Protein AF-A0A8T2Q207-F1 (afdb_monomer)

Mean predicted aligned error: 14.91 Å

Secondary structure (DSSP, 8-state):
--TTHHHHHHHHHHHHHHHHHTTGGGTT-HHHHHHHHHHHHHHHHHHHHSTTHHHHHHGGGHHHH----TT-TTS-TTHHHHHHHSPPHHHHHHHHHHHHHHHHHHHIIIIITS-HHHHHHHHHHHTHHHHHHHHHHHHHSHHHHH---HHHHHHHHTHHHHHHHIIIIIEE-SSTTPPP-EE--SSTT-HHHHHHHHHHHHHHHHHHHHHHHHHHHHHHS-SS-HHHHHHHHHHHHHHHHHHHHHHHHHHHHHHH-

pLDDT: mean 83.78, std 8.36, range [49.31, 94.88]

Structure (mmCIF, N/CA/C/O backbone):
data_AF-A0A8T2Q207-F1
#
_entry.id   AF-A0A8T2Q207-F1
#
loop_
_atom_site.group_PDB
_atom_site.id
_atom_site.type_symbol
_atom_site.label_atom_id
_atom_site.label_alt_id
_atom_site.label_comp_id
_atom_site.label_asym_id
_atom_site.label_entity_id
_atom_site.label_seq_id
_atom_site.pdbx_PDB_ins_code
_atom_site.Cartn_x
_atom_site.Cartn_y
_atom_site.Cartn_z
_atom_site.occupancy
_atom_site.B_iso_or_equiv
_atom_site.auth_seq_id
_atom_site.auth_comp_id
_atom_site.auth_asym_id
_atom_site.auth_atom_id
_atom_site.pdbx_PDB_model_num
ATOM 1 N N . MET A 1 1 ? 24.643 20.387 -21.430 1.00 49.31 1 MET A N 1
ATOM 2 C CA . MET A 1 1 ? 24.638 20.032 -22.872 1.00 49.31 1 MET A CA 1
ATOM 3 C C . MET A 1 1 ? 23.650 18.897 -23.119 1.00 49.31 1 MET A C 1
ATOM 5 O O . MET A 1 1 ? 23.757 17.883 -22.442 1.00 49.31 1 MET A O 1
ATOM 9 N N . LEU A 1 2 ? 22.713 19.065 -24.062 1.00 51.03 2 LEU A N 1
ATOM 10 C CA . LEU A 1 2 ? 21.673 18.094 -24.464 1.00 51.03 2 LEU A CA 1
ATOM 11 C C . LEU A 1 2 ? 22.127 17.115 -25.582 1.00 51.03 2 LEU A C 1
ATOM 13 O O . LEU A 1 2 ? 21.307 16.406 -26.152 1.00 51.03 2 LEU A O 1
ATOM 17 N N . TYR A 1 3 ? 23.425 17.072 -25.906 1.00 58.38 3 TYR A N 1
ATOM 18 C CA . TYR A 1 3 ? 23.980 16.451 -27.125 1.00 58.38 3 TYR A CA 1
ATOM 19 C C . TYR A 1 3 ? 23.810 14.927 -27.244 1.00 58.38 3 TYR A C 1
ATOM 21 O O . TYR A 1 3 ? 24.016 14.371 -28.315 1.00 58.38 3 TYR A O 1
ATOM 29 N N . TYR A 1 4 ? 23.393 14.255 -26.174 1.00 62.91 4 TYR A N 1
ATOM 30 C CA . TYR A 1 4 ? 23.305 12.797 -26.114 1.00 62.91 4 TYR A CA 1
ATOM 31 C C . TYR A 1 4 ? 21.938 12.211 -26.478 1.00 62.91 4 TYR A C 1
ATOM 33 O O . TYR A 1 4 ? 21.817 11.003 -26.644 1.00 62.91 4 TYR A O 1
ATOM 41 N N . ILE A 1 5 ? 20.913 13.052 -26.638 1.00 65.38 5 ILE A N 1
ATOM 42 C CA . ILE A 1 5 ? 19.549 12.595 -26.938 1.00 65.38 5 ILE A CA 1
ATOM 43 C C . ILE A 1 5 ? 19.459 12.048 -28.369 1.00 65.38 5 ILE A C 1
ATOM 45 O O . ILE A 1 5 ? 19.006 10.928 -28.576 1.00 65.38 5 ILE A O 1
ATOM 49 N N . CYS A 1 6 ? 19.959 12.799 -29.354 1.00 69.69 6 CYS A N 1
ATOM 50 C CA . CYS A 1 6 ? 19.972 12.385 -30.760 1.00 69.69 6 CYS A CA 1
ATOM 51 C C . CYS A 1 6 ? 20.710 11.046 -30.998 1.00 69.69 6 CYS A C 1
ATOM 53 O O . CYS A 1 6 ? 20.089 10.125 -31.529 1.00 69.69 6 CYS A O 1
ATOM 55 N N . PRO A 1 7 ? 21.972 10.857 -30.555 1.00 74.25 7 PRO A N 1
ATOM 56 C CA . PRO A 1 7 ? 22.682 9.594 -30.769 1.00 74.25 7 PRO A CA 1
ATOM 57 C C . PRO A 1 7 ? 22.036 8.401 -30.051 1.00 74.25 7 PRO A C 1
ATOM 59 O O . PRO A 1 7 ? 22.092 7.287 -30.567 1.00 74.25 7 PRO A O 1
ATOM 62 N N . MET A 1 8 ? 21.364 8.611 -28.914 1.00 73.31 8 MET A N 1
ATOM 63 C CA . MET A 1 8 ? 20.610 7.542 -28.253 1.00 73.31 8 MET A CA 1
ATOM 64 C C . MET A 1 8 ? 19.383 7.090 -29.045 1.00 73.31 8 MET A C 1
ATOM 66 O O . MET A 1 8 ? 19.174 5.890 -29.211 1.00 73.31 8 MET A O 1
ATOM 70 N N . HIS A 1 9 ? 18.585 8.020 -29.575 1.00 74.19 9 HIS A N 1
ATOM 71 C CA . HIS A 1 9 ? 17.447 7.650 -30.424 1.00 74.19 9 HIS A CA 1
ATOM 72 C C . HIS A 1 9 ? 17.903 6.919 -31.688 1.00 74.19 9 HIS A C 1
ATOM 74 O O . HIS A 1 9 ? 17.285 5.926 -32.080 1.00 74.19 9 HIS A O 1
ATOM 80 N N . THR A 1 10 ? 19.010 7.356 -32.289 1.00 82.94 10 THR A N 1
ATOM 81 C CA . THR A 1 10 ? 19.605 6.687 -33.450 1.00 82.94 10 THR A CA 1
ATOM 82 C C . THR A 1 10 ? 20.046 5.262 -33.117 1.00 82.94 10 THR A C 1
ATOM 84 O O . THR A 1 10 ? 19.744 4.347 -33.878 1.00 82.94 10 THR A O 1
ATOM 87 N N . LEU A 1 11 ? 20.677 5.039 -31.960 1.00 83.12 11 LEU A N 1
ATOM 88 C CA . LEU A 1 11 ? 21.102 3.712 -31.502 1.00 83.12 11 LEU A CA 1
ATOM 89 C C . LEU A 1 11 ? 19.922 2.741 -31.383 1.00 83.12 11 LEU A C 1
ATOM 91 O O . LEU A 1 11 ? 19.951 1.660 -31.974 1.00 83.12 11 LEU A O 1
ATOM 95 N N . PHE A 1 12 ? 18.868 3.128 -30.657 1.00 81.00 12 PHE A N 1
ATOM 96 C CA . PHE A 1 12 ? 17.697 2.264 -30.476 1.00 81.00 12 PHE A CA 1
ATOM 97 C C . PHE A 1 12 ? 16.953 2.025 -31.791 1.00 81.00 12 PHE A C 1
ATOM 99 O O . PHE A 1 12 ? 16.472 0.920 -32.033 1.00 81.00 12 PHE A O 1
ATOM 106 N N . THR A 1 13 ? 16.918 3.025 -32.673 1.00 84.50 13 THR A N 1
ATOM 107 C CA . THR A 1 13 ? 16.342 2.883 -34.014 1.00 84.50 13 THR A CA 1
ATOM 108 C C . THR A 1 13 ? 17.116 1.842 -34.818 1.00 84.50 13 THR A C 1
ATOM 110 O O . THR A 1 13 ? 16.528 0.875 -35.294 1.00 84.50 13 THR A O 1
ATOM 113 N N . VAL A 1 14 ? 18.442 1.971 -34.906 1.00 87.88 14 VAL A N 1
ATOM 114 C CA . VAL A 1 14 ? 19.302 1.020 -35.627 1.00 87.88 14 VAL A CA 1
ATOM 115 C C . VAL A 1 14 ? 19.154 -0.399 -35.072 1.00 87.88 14 VAL A C 1
ATOM 117 O O . VAL A 1 14 ? 19.016 -1.340 -35.850 1.00 87.88 14 VAL A O 1
ATOM 120 N N . MET A 1 15 ? 19.092 -0.563 -33.748 1.00 85.44 15 MET A N 1
ATOM 121 C CA . MET A 1 15 ? 18.866 -1.865 -33.110 1.00 85.44 15 MET A CA 1
ATOM 122 C C . MET A 1 15 ? 17.547 -2.516 -33.559 1.00 85.44 15 MET A C 1
ATOM 124 O O . MET A 1 15 ? 17.523 -3.709 -33.868 1.00 85.44 15 MET A O 1
ATOM 128 N N . VAL A 1 16 ? 16.462 -1.740 -33.646 1.00 84.69 16 VAL A N 1
ATOM 129 C CA . VAL A 1 16 ? 15.162 -2.230 -34.133 1.00 84.69 16 VAL A CA 1
ATOM 130 C C . VAL A 1 16 ? 15.239 -2.621 -35.611 1.00 84.69 16 VAL A C 1
ATOM 132 O O . VAL A 1 16 ? 14.768 -3.696 -35.980 1.00 84.69 16 VAL A O 1
ATOM 135 N N . TYR A 1 17 ? 15.882 -1.812 -36.457 1.00 89.88 17 TYR A N 1
ATOM 136 C CA . TYR A 1 17 ? 16.068 -2.145 -37.876 1.00 89.88 17 TYR A CA 1
ATOM 137 C C . TYR A 1 17 ? 16.901 -3.419 -38.072 1.00 89.88 17 TYR A C 1
ATOM 139 O O . TYR A 1 17 ? 16.556 -4.250 -38.913 1.00 89.88 17 TYR A O 1
ATOM 147 N N . ILE A 1 18 ? 17.948 -3.617 -37.268 1.00 90.50 18 ILE A N 1
ATOM 148 C CA . ILE A 1 18 ? 18.755 -4.845 -37.283 1.00 90.50 18 ILE A CA 1
ATOM 149 C C . ILE A 1 18 ? 17.898 -6.057 -36.889 1.00 90.50 18 ILE A C 1
ATOM 151 O O . ILE A 1 18 ? 17.911 -7.069 -37.592 1.00 90.50 18 ILE A O 1
ATOM 155 N N . ALA A 1 19 ? 17.101 -5.954 -35.821 1.00 88.44 19 ALA A N 1
ATOM 156 C CA . ALA A 1 19 ? 16.222 -7.038 -35.373 1.00 88.44 19 ALA A CA 1
ATOM 157 C C . ALA A 1 19 ? 15.156 -7.422 -36.421 1.00 88.44 19 ALA A C 1
ATOM 159 O O . ALA A 1 19 ? 14.809 -8.601 -36.567 1.00 88.44 19 ALA A O 1
ATOM 160 N N . LEU A 1 20 ? 14.656 -6.440 -37.179 1.00 87.62 20 LEU A N 1
ATOM 161 C CA . LEU A 1 20 ? 13.708 -6.658 -38.276 1.00 87.62 20 LEU A CA 1
ATOM 162 C C . LEU A 1 20 ? 14.375 -7.220 -39.540 1.00 87.62 20 LEU A C 1
ATOM 164 O O . LEU A 1 20 ? 13.748 -8.008 -40.252 1.00 87.62 20 LEU A O 1
ATOM 168 N N . GLY A 1 21 ? 15.628 -6.846 -39.813 1.00 89.88 21 GLY A N 1
ATOM 169 C CA . GLY A 1 21 ? 16.398 -7.337 -40.958 1.00 89.88 21 GLY A CA 1
ATOM 170 C C . GLY A 1 21 ? 16.837 -8.796 -40.813 1.00 89.88 21 GLY A C 1
ATOM 171 O O . GLY A 1 21 ? 16.771 -9.566 -41.773 1.00 89.88 21 GLY A O 1
ATOM 172 N N . ILE A 1 22 ? 17.236 -9.209 -39.608 1.00 90.38 22 ILE A N 1
ATOM 173 C CA . ILE A 1 22 ? 17.624 -10.595 -39.314 1.00 90.38 22 ILE A CA 1
ATOM 174 C C . ILE A 1 22 ? 16.386 -11.497 -39.416 1.00 90.38 22 ILE A C 1
ATOM 176 O O . ILE A 1 22 ? 15.400 -11.258 -38.735 1.00 90.38 22 ILE A O 1
ATOM 180 N N . PHE A 1 23 ? 16.413 -12.554 -40.234 1.00 87.94 23 PHE A N 1
ATOM 181 C CA . PHE A 1 23 ? 15.265 -13.459 -40.454 1.00 87.94 23 PHE A CA 1
ATOM 182 C C . PHE A 1 23 ? 13.966 -12.744 -40.873 1.00 87.94 23 PHE A C 1
ATOM 184 O O . PHE A 1 23 ? 12.886 -13.062 -40.373 1.00 87.94 23 PHE A O 1
ATOM 191 N N . ASN A 1 24 ? 14.065 -11.787 -41.799 1.00 87.56 24 ASN A N 1
ATOM 192 C CA . ASN A 1 24 ? 12.925 -10.982 -42.250 1.00 87.56 24 ASN A CA 1
ATOM 193 C C . ASN A 1 24 ? 11.727 -11.802 -42.775 1.00 87.56 24 ASN A C 1
ATOM 195 O O . ASN A 1 24 ? 10.583 -11.424 -42.537 1.00 87.56 24 ASN A O 1
ATOM 199 N N . LYS A 1 25 ? 11.973 -12.957 -43.412 1.00 89.75 25 LYS A N 1
ATOM 200 C CA . LYS A 1 25 ? 10.938 -13.868 -43.939 1.00 89.75 25 LYS A CA 1
ATOM 201 C C . LYS A 1 25 ? 9.984 -14.415 -42.868 1.00 89.75 25 LYS A C 1
ATOM 203 O O . LYS A 1 25 ? 8.906 -14.877 -43.212 1.00 89.75 25 LYS A O 1
ATOM 208 N N . TYR A 1 26 ? 10.373 -14.373 -41.593 1.00 88.00 26 TYR A N 1
ATOM 209 C CA . TYR A 1 26 ? 9.597 -14.911 -40.469 1.00 88.00 26 TYR A CA 1
ATOM 210 C C . TYR A 1 26 ? 9.015 -13.821 -39.561 1.00 88.00 26 TYR A C 1
ATOM 212 O O . TYR A 1 26 ? 8.511 -14.128 -38.483 1.00 88.00 26 TYR A O 1
ATOM 220 N N . ASN A 1 27 ? 9.067 -12.552 -39.977 1.00 86.62 27 ASN A N 1
ATOM 221 C CA . ASN A 1 27 ? 8.523 -11.440 -39.190 1.00 86.62 27 ASN A CA 1
ATOM 222 C C . ASN A 1 27 ? 6.995 -11.509 -39.030 1.00 86.62 27 ASN A C 1
ATOM 224 O O . ASN A 1 27 ? 6.453 -10.906 -38.109 1.00 86.62 27 ASN A O 1
ATOM 228 N N . GLU A 1 28 ? 6.307 -12.267 -39.884 1.00 84.62 28 GLU A N 1
ATOM 229 C CA . GLU A 1 28 ? 4.860 -12.489 -39.792 1.00 84.62 28 GLU A CA 1
ATOM 230 C C . GLU A 1 28 ? 4.481 -13.521 -38.710 1.00 84.62 28 GLU A C 1
ATOM 232 O O . GLU A 1 28 ? 3.326 -13.596 -38.294 1.00 84.62 28 GLU A O 1
ATOM 237 N N . VAL A 1 29 ? 5.447 -14.296 -38.196 1.00 85.44 29 VAL A N 1
ATOM 238 C CA . VAL A 1 29 ? 5.216 -15.312 -37.159 1.00 85.44 29 VAL A CA 1
ATOM 239 C C . VAL A 1 29 ? 5.367 -14.693 -35.764 1.00 85.44 29 VAL A C 1
ATOM 241 O O . VAL A 1 29 ? 6.470 -14.355 -35.328 1.00 85.44 29 VAL A O 1
ATOM 244 N N . GLY A 1 30 ? 4.264 -14.606 -35.012 1.00 74.38 30 GLY A N 1
ATOM 245 C CA . GLY A 1 30 ? 4.216 -13.936 -33.701 1.00 74.38 30 GLY A CA 1
ATOM 246 C C . GLY A 1 30 ? 5.209 -14.469 -32.657 1.00 74.38 30 GLY A C 1
ATOM 247 O O . GLY A 1 30 ? 5.824 -13.684 -31.935 1.00 74.38 30 GLY A O 1
ATOM 248 N N . SER A 1 31 ? 5.440 -15.785 -32.608 1.00 74.38 31 SER A N 1
ATOM 249 C CA . SER A 1 31 ? 6.414 -16.392 -31.685 1.00 74.38 31 SER A CA 1
ATOM 250 C C . SER A 1 31 ? 7.857 -15.984 -31.997 1.00 74.38 31 SER A C 1
ATOM 252 O O . SER A 1 31 ? 8.640 -15.741 -31.081 1.00 74.38 31 SER A O 1
ATOM 254 N N . VAL A 1 32 ? 8.206 -15.846 -33.281 1.00 80.00 32 VAL A N 1
ATOM 255 C CA . VAL A 1 32 ? 9.539 -15.397 -33.714 1.00 80.00 32 VAL A CA 1
ATOM 256 C C . VAL A 1 32 ? 9.734 -13.922 -33.366 1.00 80.00 32 VAL A C 1
ATOM 258 O O . VAL A 1 32 ? 10.793 -13.544 -32.869 1.00 80.00 32 VAL A O 1
ATOM 261 N N . MET A 1 33 ? 8.697 -13.097 -33.530 1.00 82.94 33 MET A N 1
ATOM 262 C CA . MET A 1 33 ? 8.732 -11.696 -33.105 1.00 82.94 33 MET A CA 1
ATOM 263 C C . MET A 1 33 ? 8.880 -11.540 -31.587 1.00 82.94 33 MET A C 1
ATOM 265 O O . MET A 1 33 ? 9.686 -10.724 -31.145 1.00 82.94 33 MET A O 1
ATOM 269 N N . ALA A 1 34 ? 8.186 -12.348 -30.780 1.00 77.50 34 ALA A N 1
ATOM 270 C CA . ALA A 1 34 ? 8.336 -12.332 -29.321 1.00 77.50 34 ALA A CA 1
ATOM 271 C C . ALA A 1 34 ? 9.762 -12.704 -28.874 1.00 77.50 34 ALA A C 1
ATOM 273 O O . ALA A 1 34 ? 10.339 -12.029 -28.019 1.00 77.50 34 ALA A O 1
ATOM 274 N N . ILE A 1 35 ? 10.362 -13.725 -29.497 1.00 84.62 35 ILE A N 1
ATOM 275 C CA . ILE A 1 35 ? 11.760 -14.111 -29.243 1.00 84.62 35 ILE A CA 1
ATOM 276 C C . ILE A 1 35 ? 12.711 -12.972 -29.619 1.00 84.62 35 ILE A C 1
ATOM 278 O O . ILE A 1 35 ? 13.619 -12.661 -28.851 1.00 84.62 35 ILE A O 1
ATOM 282 N N . LYS A 1 36 ? 12.487 -12.300 -30.753 1.00 84.25 36 LYS A N 1
ATOM 283 C CA . LYS A 1 36 ? 13.290 -11.138 -31.159 1.00 84.25 36 LYS A CA 1
ATOM 284 C C . LYS A 1 36 ? 13.199 -10.000 -30.145 1.00 84.25 36 LYS A C 1
ATOM 286 O O . LYS A 1 36 ? 14.238 -9.492 -29.734 1.00 84.25 36 LYS A O 1
ATOM 291 N N . PHE A 1 37 ? 12.001 -9.666 -29.666 1.00 80.75 37 PHE A N 1
ATOM 292 C CA . PHE A 1 37 ? 11.824 -8.674 -28.601 1.00 80.75 37 PHE A CA 1
ATOM 293 C C . PHE A 1 37 ? 12.595 -9.048 -27.332 1.00 80.75 37 PHE A C 1
ATOM 295 O O . PHE A 1 37 ? 13.369 -8.233 -26.829 1.00 80.75 37 PHE A O 1
ATOM 302 N N . LEU A 1 38 ? 12.438 -10.281 -26.842 1.00 80.12 38 LEU A N 1
ATOM 303 C CA . LEU A 1 38 ? 13.160 -10.764 -25.660 1.00 80.12 38 LEU A CA 1
ATOM 304 C C . LEU A 1 38 ? 14.678 -10.758 -25.871 1.00 80.12 38 LEU A C 1
ATOM 306 O O . LEU A 1 38 ? 15.415 -10.386 -24.962 1.00 80.12 38 LEU A O 1
ATOM 310 N N . SER A 1 39 ? 15.147 -11.098 -27.072 1.00 82.50 39 SER A N 1
ATOM 311 C CA . SER A 1 39 ? 16.569 -11.048 -27.412 1.00 82.50 39 SER A CA 1
ATOM 312 C C . SER A 1 39 ? 17.107 -9.616 -27.427 1.00 82.50 39 SER A C 1
ATOM 314 O O . SER A 1 39 ? 18.182 -9.377 -26.888 1.00 82.50 39 SER A O 1
ATOM 316 N N . CYS A 1 40 ? 16.347 -8.638 -27.935 1.00 82.50 40 CYS A N 1
ATOM 317 C CA . CYS A 1 40 ? 16.721 -7.227 -27.855 1.00 82.50 40 CYS A CA 1
ATOM 318 C C . CYS A 1 40 ? 16.812 -6.765 -26.396 1.00 82.50 40 CYS A C 1
ATOM 320 O O . CYS A 1 40 ? 17.781 -6.107 -26.036 1.00 82.50 40 CYS A O 1
ATOM 322 N N . PHE A 1 41 ? 15.866 -7.156 -25.534 1.00 77.75 41 PHE A N 1
ATOM 323 C CA . PHE A 1 41 ? 15.950 -6.868 -24.098 1.00 77.75 41 PHE A CA 1
ATOM 324 C C . PHE A 1 41 ? 17.178 -7.508 -23.449 1.00 77.75 41 PHE A C 1
ATOM 326 O O . PHE A 1 41 ? 17.896 -6.833 -22.716 1.00 77.75 41 PHE A O 1
ATOM 333 N N . ALA A 1 42 ? 17.450 -8.778 -23.748 1.00 78.62 42 ALA A N 1
ATOM 334 C CA . ALA A 1 42 ? 18.621 -9.479 -23.239 1.00 78.62 42 ALA A CA 1
ATOM 335 C C . ALA A 1 42 ? 19.929 -8.825 -23.707 1.00 78.62 42 ALA A C 1
ATOM 337 O O . ALA A 1 42 ? 20.854 -8.709 -22.914 1.00 78.62 42 ALA A O 1
ATOM 338 N N . VAL A 1 43 ? 19.998 -8.342 -24.952 1.00 83.62 43 VAL A N 1
ATOM 339 C CA . VAL A 1 43 ? 21.157 -7.610 -25.489 1.00 83.62 43 VAL A CA 1
ATOM 340 C C . VAL A 1 43 ? 21.337 -6.266 -24.792 1.00 83.62 43 VAL A C 1
ATOM 342 O O . VAL A 1 43 ? 22.462 -5.920 -24.453 1.00 83.62 43 VAL A O 1
ATOM 345 N N . VAL A 1 44 ? 20.262 -5.518 -24.529 1.00 79.50 44 VAL A N 1
ATOM 346 C CA . VAL A 1 44 ? 20.373 -4.246 -23.799 1.00 79.50 44 VAL A CA 1
ATOM 347 C C . VAL A 1 44 ? 20.798 -4.493 -22.346 1.00 79.50 44 VAL A C 1
ATOM 349 O O . VAL A 1 44 ? 21.683 -3.809 -21.845 1.00 79.50 44 VAL A O 1
ATOM 352 N N . ILE A 1 45 ? 20.251 -5.514 -21.682 1.00 73.69 45 ILE A N 1
ATOM 353 C CA . ILE A 1 45 ? 20.695 -5.913 -20.339 1.00 73.69 45 ILE A CA 1
ATOM 354 C C . ILE A 1 45 ? 22.166 -6.339 -20.376 1.00 73.69 45 ILE A C 1
ATOM 356 O O . ILE A 1 45 ? 22.966 -5.843 -19.597 1.00 73.69 45 ILE A O 1
ATOM 360 N N . ALA A 1 46 ? 22.563 -7.197 -21.313 1.00 79.94 46 ALA A N 1
ATOM 361 C CA . ALA A 1 46 ? 23.946 -7.646 -21.426 1.00 79.94 46 ALA A CA 1
ATOM 362 C C . ALA A 1 46 ? 24.913 -6.487 -21.717 1.00 79.94 46 ALA A C 1
ATOM 364 O O . ALA A 1 46 ? 26.007 -6.448 -21.167 1.00 79.94 46 ALA A O 1
ATOM 365 N N . MET A 1 47 ? 24.513 -5.534 -22.559 1.00 82.69 47 MET A N 1
ATOM 366 C CA . MET A 1 47 ? 25.363 -4.420 -22.971 1.00 82.69 47 MET A CA 1
ATOM 367 C C . MET A 1 47 ? 25.531 -3.353 -21.883 1.00 82.69 47 MET A C 1
ATOM 369 O O . MET A 1 47 ? 26.604 -2.762 -21.824 1.00 82.69 47 MET A O 1
ATOM 373 N N . TRP A 1 48 ? 24.527 -3.112 -21.032 1.00 77.62 48 TRP A N 1
ATOM 374 C CA . TRP A 1 48 ? 24.583 -2.065 -19.995 1.00 77.62 48 TRP A CA 1
ATOM 375 C C . TRP A 1 48 ? 24.713 -2.573 -18.552 1.00 77.62 48 TRP A C 1
ATOM 377 O O . TRP A 1 48 ? 25.201 -1.831 -17.706 1.00 77.62 48 TRP A O 1
ATOM 387 N N . GLU A 1 49 ? 24.319 -3.813 -18.251 1.00 73.06 49 GLU A N 1
ATOM 388 C CA . GLU A 1 49 ? 24.375 -4.372 -16.888 1.00 73.06 49 GLU A CA 1
ATOM 389 C C . GLU A 1 49 ? 25.597 -5.277 -16.663 1.00 73.06 49 GLU A C 1
ATOM 391 O O . GLU A 1 49 ? 26.025 -5.456 -15.522 1.00 73.06 49 GLU A O 1
ATOM 396 N N . VAL A 1 50 ? 26.193 -5.854 -17.720 1.00 76.50 50 VAL A N 1
ATOM 397 C CA . VAL A 1 50 ? 27.397 -6.690 -17.570 1.00 76.50 50 VAL A CA 1
ATOM 398 C C . VAL A 1 50 ? 28.643 -5.796 -17.542 1.00 76.50 50 VAL A C 1
ATOM 400 O O . VAL A 1 50 ? 28.924 -5.090 -18.518 1.00 76.50 50 VAL A O 1
ATOM 403 N N . PRO A 1 51 ? 29.431 -5.823 -16.450 1.00 73.94 51 PRO A N 1
ATOM 404 C CA . PRO A 1 51 ? 30.570 -4.930 -16.286 1.00 73.94 51 PRO A CA 1
ATOM 405 C C . PRO A 1 51 ? 31.632 -5.181 -17.361 1.00 73.94 51 PRO A C 1
ATOM 407 O O . PRO A 1 51 ? 32.005 -6.319 -17.641 1.00 73.94 51 PRO A O 1
ATOM 410 N N . GLY A 1 52 ? 32.124 -4.100 -17.968 1.00 78.44 52 GLY A N 1
ATOM 411 C CA . GLY A 1 52 ? 33.154 -4.133 -19.009 1.00 78.44 52 GLY A CA 1
ATOM 412 C C . GLY A 1 52 ? 32.642 -4.394 -20.430 1.00 78.44 52 GLY A C 1
ATOM 413 O O . GLY A 1 52 ? 33.348 -4.059 -21.378 1.00 78.44 52 GLY A O 1
ATOM 414 N N . VAL A 1 53 ? 31.417 -4.906 -20.613 1.00 83.75 53 VAL A N 1
ATOM 415 C CA . VAL A 1 53 ? 30.843 -5.142 -21.955 1.00 83.75 53 VAL A CA 1
ATOM 416 C C . VAL A 1 53 ? 30.537 -3.823 -22.660 1.00 83.75 53 VAL A C 1
ATOM 418 O O . VAL A 1 53 ? 30.888 -3.662 -23.830 1.00 83.75 53 VAL A O 1
ATOM 421 N N . PHE A 1 54 ? 29.956 -2.858 -21.941 1.00 84.50 54 PHE A N 1
ATOM 422 C CA . PHE A 1 54 ? 29.696 -1.522 -22.474 1.00 84.50 54 PHE A CA 1
ATOM 423 C C . PHE A 1 54 ? 30.981 -0.852 -22.974 1.00 84.50 54 PHE A C 1
ATOM 425 O O . PHE A 1 54 ? 31.057 -0.411 -24.120 1.00 84.50 54 PHE A O 1
ATOM 432 N N . ASP A 1 55 ? 32.013 -0.807 -22.131 1.00 83.81 55 ASP A N 1
ATOM 433 C CA . ASP A 1 55 ? 33.271 -0.137 -22.457 1.00 83.81 55 ASP A CA 1
ATOM 434 C C . ASP A 1 55 ? 34.022 -0.862 -23.579 1.00 83.81 55 ASP A C 1
ATOM 436 O O . ASP A 1 55 ? 34.567 -0.214 -24.473 1.00 83.81 55 ASP A O 1
ATOM 440 N N . ALA A 1 56 ? 34.000 -2.197 -23.606 1.00 88.56 56 ALA A N 1
ATOM 441 C CA . ALA A 1 56 ? 34.591 -2.972 -24.693 1.00 88.56 56 ALA A CA 1
ATOM 442 C C . ALA A 1 56 ? 33.913 -2.674 -26.039 1.00 88.56 56 ALA A C 1
ATOM 444 O O . ALA A 1 56 ? 34.600 -2.465 -27.038 1.00 88.56 56 ALA A O 1
ATOM 445 N N . PHE A 1 57 ? 32.580 -2.599 -26.060 1.00 88.19 57 PHE A N 1
ATOM 446 C CA . PHE A 1 57 ? 31.814 -2.350 -27.280 1.00 88.19 57 PHE A CA 1
ATOM 447 C C . PHE A 1 57 ? 31.904 -0.891 -27.758 1.00 88.19 57 PHE A C 1
ATOM 449 O O . PHE A 1 57 ? 32.036 -0.640 -28.956 1.00 88.19 57 PHE A O 1
ATOM 456 N N . TRP A 1 58 ? 31.857 0.080 -26.839 1.00 85.88 58 TRP A N 1
ATOM 457 C CA . TRP A 1 58 ? 31.824 1.511 -27.171 1.00 85.88 58 TRP A CA 1
ATOM 458 C C . TRP A 1 58 ? 33.204 2.179 -27.238 1.00 85.88 58 TRP A C 1
ATOM 460 O O . TRP A 1 58 ? 33.313 3.258 -27.826 1.00 85.88 58 TRP A O 1
ATOM 470 N N . SER A 1 59 ? 34.270 1.559 -26.712 1.00 85.50 59 SER A N 1
ATOM 471 C CA . SER A 1 59 ? 35.642 2.104 -26.775 1.00 85.50 59 SER A CA 1
ATOM 472 C C . SER A 1 59 ? 36.150 2.430 -28.185 1.00 85.50 59 SER A C 1
ATOM 474 O O . SER A 1 59 ? 36.731 3.511 -28.334 1.00 85.50 59 SER A O 1
ATOM 476 N N . PRO A 1 60 ? 35.886 1.635 -29.246 1.00 89.38 60 PRO A N 1
ATOM 477 C CA . PRO A 1 60 ? 36.325 1.979 -30.601 1.00 89.38 60 PRO A CA 1
ATOM 478 C C . PRO A 1 60 ? 35.624 3.231 -31.145 1.00 89.38 60 PRO A C 1
ATOM 480 O O . PRO A 1 60 ? 36.164 3.948 -31.985 1.00 89.38 60 PRO A O 1
ATOM 483 N N . PHE A 1 61 ? 34.426 3.527 -30.634 1.00 84.25 61 PHE A N 1
ATOM 484 C CA . PHE A 1 61 ? 33.608 4.676 -31.022 1.00 84.25 61 PHE A CA 1
ATOM 485 C C . PHE A 1 61 ? 33.800 5.884 -30.097 1.00 84.25 61 PHE A C 1
ATOM 487 O O . PHE A 1 61 ? 33.078 6.876 -30.214 1.00 84.25 61 PHE A O 1
ATOM 494 N N . GLY A 1 62 ? 34.796 5.849 -29.204 1.00 80.44 62 GLY A N 1
ATOM 495 C CA . GLY A 1 62 ? 35.070 6.929 -28.255 1.00 80.44 62 GLY A CA 1
ATOM 496 C C . GLY A 1 62 ? 35.349 8.285 -28.909 1.00 80.44 62 GLY A C 1
ATOM 497 O O . GLY A 1 62 ? 35.054 9.313 -28.312 1.00 80.44 62 GLY A O 1
ATOM 498 N N . TRP A 1 63 ? 35.831 8.309 -30.153 1.00 84.50 63 TRP A N 1
ATOM 499 C CA . TRP A 1 63 ? 36.015 9.549 -30.916 1.00 84.50 63 TRP A CA 1
ATOM 500 C C . TRP A 1 63 ? 34.693 10.254 -31.271 1.00 84.50 63 TRP A C 1
ATOM 502 O O . TRP A 1 63 ? 34.688 11.464 -31.474 1.00 84.50 63 TRP A O 1
ATOM 512 N N . LEU A 1 64 ? 33.584 9.509 -31.348 1.00 81.19 64 LEU A N 1
ATOM 513 C CA . LEU A 1 64 ? 32.272 10.012 -31.760 1.00 81.19 64 LEU A CA 1
ATOM 514 C C . LEU A 1 64 ? 31.373 10.333 -30.560 1.00 81.19 64 LEU A C 1
ATOM 516 O O . LEU A 1 64 ? 30.699 11.360 -30.548 1.00 81.19 64 LEU A O 1
ATOM 520 N N . VAL A 1 65 ? 31.341 9.443 -29.563 1.00 79.44 65 VAL A N 1
ATOM 521 C CA . VAL A 1 65 ? 30.428 9.541 -28.403 1.00 79.44 65 VAL A CA 1
ATOM 522 C C . VAL A 1 65 ? 31.120 9.972 -27.107 1.00 79.44 65 VAL A C 1
ATOM 524 O O . VAL A 1 65 ? 30.455 10.250 -26.104 1.00 79.44 65 VAL A O 1
ATOM 527 N N . GLY A 1 66 ? 32.451 10.035 -27.113 1.00 79.62 66 GLY A N 1
ATOM 528 C CA . GLY A 1 66 ? 33.250 10.409 -25.959 1.00 79.62 66 GLY A CA 1
ATOM 529 C C . GLY A 1 66 ? 33.124 11.884 -25.600 1.00 79.62 66 GLY A C 1
ATOM 530 O O . GLY A 1 66 ? 33.187 12.759 -26.462 1.00 79.62 66 GLY A O 1
ATOM 531 N N . TYR A 1 67 ? 32.988 12.170 -24.308 1.00 81.06 67 TYR A N 1
ATOM 532 C CA . TYR A 1 67 ? 32.962 13.535 -23.792 1.00 81.06 67 TYR A CA 1
ATOM 533 C C . TYR A 1 67 ? 33.752 13.625 -22.500 1.00 81.06 67 TYR A C 1
ATOM 535 O O . TYR A 1 67 ? 33.529 12.873 -21.551 1.00 81.06 67 TYR A O 1
ATOM 543 N N . LYS A 1 68 ? 34.678 14.582 -22.466 1.00 78.50 68 LYS A N 1
ATOM 544 C CA . LYS A 1 68 ? 35.467 14.894 -21.281 1.00 78.50 68 LYS A CA 1
ATOM 545 C C . LYS A 1 68 ? 34.879 16.132 -20.616 1.00 78.50 68 LYS A C 1
ATOM 547 O O . LYS A 1 68 ? 35.068 17.241 -21.109 1.00 78.50 68 LYS A O 1
ATOM 552 N N . ASP A 1 69 ? 34.169 15.933 -19.508 1.00 77.00 69 ASP A N 1
ATOM 553 C CA . ASP A 1 69 ? 33.617 17.034 -18.717 1.00 77.00 69 ASP A CA 1
ATOM 554 C C . ASP A 1 69 ? 34.764 17.882 -18.125 1.00 77.00 69 ASP A C 1
ATOM 556 O O . ASP A 1 69 ? 35.557 17.361 -17.330 1.00 77.00 69 ASP A O 1
ATOM 560 N N . PRO A 1 70 ? 34.860 19.190 -18.445 1.00 77.69 70 PRO A N 1
ATOM 561 C CA . PRO A 1 70 ? 35.865 20.084 -17.866 1.00 77.69 70 PRO A CA 1
ATOM 562 C C . PRO A 1 70 ? 35.781 20.181 -16.338 1.00 77.69 70 PRO A C 1
ATOM 564 O O . PRO A 1 70 ? 36.766 20.519 -15.684 1.00 77.69 70 PRO A O 1
ATOM 567 N N . ARG A 1 71 ? 34.610 19.895 -15.755 1.00 76.50 71 ARG A N 1
ATOM 568 C CA . ARG A 1 71 ? 34.370 19.942 -14.305 1.00 76.50 71 ARG A CA 1
ATOM 569 C C . ARG A 1 71 ? 34.790 18.656 -13.597 1.00 76.50 71 ARG A C 1
ATOM 571 O O . ARG A 1 71 ? 34.933 18.660 -12.376 1.00 76.50 71 ARG A O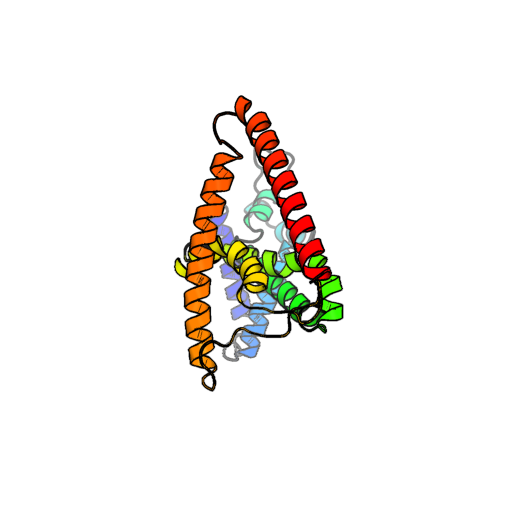 1
ATOM 578 N N . LYS A 1 72 ? 34.972 17.561 -14.341 1.00 76.88 72 LYS A N 1
ATOM 579 C CA . LYS A 1 72 ? 35.359 16.244 -13.816 1.00 76.88 72 LYS A CA 1
ATOM 580 C C . LYS A 1 72 ? 36.380 15.568 -14.745 1.00 76.88 72 LYS A C 1
ATOM 582 O O . LYS A 1 72 ? 36.088 14.532 -15.340 1.00 76.88 72 LYS A O 1
ATOM 587 N N . PRO A 1 73 ? 37.606 16.113 -14.841 1.00 76.19 73 PRO A N 1
ATOM 588 C CA . PRO A 1 73 ? 38.600 15.677 -15.824 1.00 76.19 73 PRO A CA 1
ATOM 589 C C . PRO A 1 73 ? 39.158 14.265 -15.585 1.00 76.19 73 PRO A C 1
ATOM 591 O O . PRO A 1 73 ? 39.772 13.704 -16.491 1.00 76.19 73 PRO A O 1
ATOM 594 N N . ASN A 1 74 ? 38.948 13.706 -14.388 1.00 81.88 74 ASN A N 1
ATOM 595 C CA . ASN A 1 74 ? 39.451 12.394 -13.972 1.00 81.88 74 ASN A CA 1
ATOM 596 C C . ASN A 1 74 ? 38.523 11.227 -14.362 1.00 81.88 74 ASN A C 1
ATOM 598 O O . ASN A 1 74 ? 38.872 10.076 -14.117 1.00 81.88 74 ASN A O 1
ATOM 602 N N . LEU A 1 75 ? 37.334 11.498 -14.918 1.00 81.56 75 LEU A N 1
ATOM 603 C CA . LEU A 1 75 ? 36.398 10.453 -15.342 1.00 81.56 75 LEU A CA 1
ATOM 604 C C . LEU A 1 75 ? 36.766 9.889 -16.725 1.00 81.56 75 LEU A C 1
ATOM 606 O O . LEU A 1 75 ? 37.300 10.620 -17.565 1.00 81.56 75 LEU A O 1
ATOM 610 N N . PRO A 1 76 ? 36.462 8.604 -16.988 1.00 82.69 76 PRO A N 1
ATOM 611 C CA . PRO A 1 76 ? 36.700 8.007 -18.294 1.00 82.69 76 PRO A CA 1
ATOM 612 C C . PRO A 1 76 ? 35.859 8.691 -19.379 1.00 82.69 76 PRO A C 1
ATOM 614 O O . PRO A 1 76 ? 34.740 9.139 -19.134 1.00 82.69 76 PRO A O 1
ATOM 617 N N . LEU A 1 77 ? 36.394 8.743 -20.601 1.00 83.19 77 LEU A N 1
ATOM 618 C CA . LEU A 1 77 ? 35.822 9.489 -21.731 1.00 83.19 77 LEU A CA 1
ATOM 619 C C . LEU A 1 77 ? 34.378 9.072 -22.085 1.00 83.19 77 LEU A C 1
ATOM 621 O O . LEU A 1 77 ? 33.591 9.886 -22.559 1.00 83.19 77 LEU A O 1
ATOM 625 N N . LEU A 1 78 ? 34.023 7.807 -21.850 1.00 84.56 78 LEU A N 1
ATOM 626 C CA . LEU A 1 78 ? 32.694 7.251 -22.127 1.00 84.56 78 LEU A CA 1
ATOM 627 C C . LEU A 1 78 ? 31.724 7.366 -20.947 1.00 84.56 78 LEU A C 1
ATOM 629 O O . LEU A 1 78 ? 30.575 6.948 -21.066 1.00 84.56 78 LEU A O 1
ATOM 633 N N . HIS A 1 79 ? 32.150 7.942 -19.820 1.00 81.56 79 HIS A N 1
ATOM 634 C CA . HIS A 1 79 ? 31.351 7.972 -18.598 1.00 81.56 79 HIS A CA 1
ATOM 635 C C . HIS A 1 79 ? 29.988 8.641 -18.798 1.00 81.56 79 HIS A C 1
ATOM 637 O O . HIS A 1 79 ? 28.969 8.099 -18.381 1.00 81.56 79 HIS A O 1
ATOM 643 N N . GLU A 1 80 ? 29.943 9.802 -19.458 1.00 79.56 80 GLU A N 1
ATOM 644 C CA . GLU A 1 80 ? 28.673 10.491 -19.708 1.00 79.56 80 GLU A CA 1
ATOM 645 C C . GLU A 1 80 ? 27.781 9.748 -20.696 1.00 79.56 80 GLU A C 1
ATOM 647 O O . GLU A 1 80 ? 26.561 9.738 -20.532 1.00 79.56 80 GLU A O 1
ATOM 652 N N . TRP A 1 81 ? 28.384 9.114 -21.700 1.00 79.75 81 TRP A N 1
ATOM 653 C CA . TRP A 1 81 ? 27.663 8.293 -22.660 1.00 79.75 81 TRP A CA 1
ATOM 654 C C . TRP A 1 81 ? 27.024 7.096 -21.963 1.00 79.75 81 TRP A C 1
ATOM 656 O O . TRP A 1 81 ? 25.818 6.904 -22.089 1.00 79.75 81 TRP A O 1
ATOM 666 N N . HIS A 1 82 ? 27.787 6.364 -21.151 1.00 80.31 82 HIS A N 1
ATOM 667 C CA . HIS A 1 82 ? 27.291 5.255 -20.338 1.00 80.31 82 HIS A CA 1
ATOM 668 C C . HIS A 1 82 ? 26.187 5.699 -19.376 1.00 80.31 82 HIS A C 1
ATOM 670 O O . HIS A 1 82 ? 25.114 5.110 -19.342 1.00 80.31 82 HIS A O 1
ATOM 676 N N . PHE A 1 83 ? 26.413 6.795 -18.650 1.00 75.75 83 PHE A N 1
ATOM 677 C CA . PHE A 1 83 ? 25.465 7.315 -17.668 1.00 75.75 83 PHE A CA 1
ATOM 678 C C . PHE A 1 83 ? 24.135 7.743 -18.292 1.00 75.75 83 PHE A C 1
ATOM 680 O O . PHE A 1 83 ? 23.080 7.530 -17.703 1.00 75.75 83 PHE A O 1
ATOM 687 N N . ARG A 1 84 ? 24.169 8.366 -19.473 1.00 74.00 84 ARG A N 1
ATOM 688 C CA . ARG A 1 84 ? 22.949 8.843 -20.134 1.00 74.00 84 ARG A CA 1
ATOM 689 C C . ARG A 1 84 ? 22.254 7.757 -20.947 1.00 74.00 84 ARG A C 1
ATOM 691 O O . ARG A 1 84 ? 21.043 7.850 -21.094 1.00 74.00 84 ARG A O 1
ATOM 698 N N . SER A 1 85 ? 23.000 6.771 -21.452 1.00 73.44 85 SER A N 1
ATOM 699 C CA . SER A 1 85 ? 22.462 5.605 -22.172 1.00 73.44 85 SER A CA 1
ATOM 700 C C . SER A 1 85 ? 21.992 4.466 -21.269 1.00 73.44 85 SER A C 1
ATOM 702 O O . SER A 1 85 ? 21.156 3.675 -21.700 1.00 73.44 85 SER A O 1
ATOM 704 N N . GLY A 1 86 ? 22.462 4.417 -20.019 1.00 65.38 86 GLY A N 1
ATOM 705 C CA . GLY A 1 86 ? 21.934 3.556 -18.963 1.00 65.38 86 GLY A CA 1
ATOM 706 C C . GLY A 1 86 ? 20.476 3.890 -18.617 1.00 65.38 86 GLY A C 1
ATOM 707 O O . GLY A 1 86 ? 20.049 5.042 -18.678 1.00 65.38 86 GLY A O 1
ATOM 708 N N . PHE A 1 87 ? 19.701 2.851 -18.304 1.00 60.16 87 PHE A N 1
ATOM 709 C CA . PHE A 1 87 ? 18.253 2.780 -18.505 1.00 60.16 87 PHE A CA 1
ATOM 710 C C . PHE A 1 87 ? 17.360 3.904 -17.946 1.00 60.16 87 PHE A C 1
ATOM 712 O O . PHE A 1 87 ? 17.443 4.356 -16.805 1.00 60.16 87 PHE A O 1
ATOM 719 N N . ASP A 1 88 ? 16.383 4.206 -18.805 1.00 62.94 88 ASP A N 1
ATOM 720 C CA . ASP A 1 88 ? 15.240 5.101 -18.697 1.00 62.94 88 ASP A CA 1
ATOM 721 C C . ASP A 1 88 ? 14.293 4.801 -17.517 1.00 62.94 88 ASP A C 1
ATOM 723 O O . ASP A 1 88 ? 14.079 3.664 -17.077 1.00 62.94 88 ASP A O 1
ATOM 727 N N . ARG A 1 89 ? 13.619 5.858 -17.059 1.00 61.91 89 ARG A N 1
ATOM 728 C CA . ARG A 1 89 ? 12.638 5.866 -15.968 1.00 61.91 89 ARG A CA 1
ATOM 729 C C . ARG A 1 89 ? 11.520 4.835 -16.166 1.00 61.91 89 ARG A C 1
ATOM 731 O O . ARG A 1 89 ? 10.930 4.408 -15.176 1.00 61.91 89 ARG A O 1
ATOM 738 N N . VAL A 1 90 ? 11.186 4.466 -17.404 1.00 67.50 90 VAL A N 1
ATOM 739 C CA . VAL A 1 90 ? 10.145 3.471 -17.722 1.00 67.50 90 VAL A CA 1
ATOM 740 C C . VAL A 1 90 ? 10.634 2.044 -17.490 1.00 67.50 90 VAL A C 1
ATOM 742 O O . VAL A 1 90 ? 9.914 1.276 -16.858 1.00 67.50 90 VAL A O 1
ATOM 745 N N . THR A 1 91 ? 11.856 1.696 -17.897 1.00 69.00 91 THR A N 1
ATOM 746 C CA . THR A 1 91 ? 12.416 0.359 -17.641 1.00 69.00 91 THR A CA 1
ATOM 747 C C . THR A 1 91 ? 12.605 0.125 -16.155 1.00 69.00 91 THR A C 1
ATOM 749 O O . THR A 1 91 ? 12.173 -0.904 -15.644 1.00 69.00 91 THR A O 1
ATOM 752 N N . VAL A 1 92 ? 13.127 1.119 -15.430 1.00 72.94 92 VAL A N 1
ATOM 753 C CA . VAL A 1 92 ? 13.238 1.048 -13.966 1.00 72.94 92 VAL A CA 1
ATOM 754 C C . VAL A 1 92 ? 11.864 0.820 -13.329 1.00 72.94 92 VAL A C 1
ATOM 756 O O . VAL A 1 92 ? 11.714 -0.040 -12.465 1.00 72.94 92 VAL A O 1
ATOM 759 N N . LYS A 1 93 ? 10.823 1.525 -13.789 1.00 73.62 93 LYS A N 1
ATOM 760 C CA . LYS A 1 93 ? 9.450 1.316 -13.300 1.00 73.62 93 LYS A CA 1
ATOM 761 C C . LYS A 1 93 ? 8.911 -0.073 -13.630 1.00 73.62 93 LYS A C 1
ATOM 763 O O . LYS A 1 93 ? 8.298 -0.679 -12.757 1.00 73.62 93 LYS A O 1
ATOM 768 N N . SER A 1 94 ? 9.127 -0.580 -14.841 1.00 77.50 94 SER A N 1
ATOM 769 C CA . SER A 1 94 ? 8.687 -1.920 -15.242 1.00 77.50 94 SER A CA 1
ATOM 770 C C . SER A 1 94 ? 9.394 -3.009 -14.433 1.00 77.50 94 SER A C 1
ATOM 772 O O . SER A 1 94 ? 8.729 -3.914 -13.932 1.00 77.50 94 SER A O 1
ATOM 774 N N . CYS A 1 95 ? 10.704 -2.883 -14.199 1.00 82.31 95 CYS A N 1
ATOM 775 C CA . CYS A 1 95 ? 11.460 -3.789 -13.332 1.00 82.31 95 CYS A CA 1
ATOM 776 C C . CYS A 1 95 ? 10.948 -3.756 -11.886 1.00 82.31 95 CYS A C 1
ATOM 778 O O . CYS A 1 95 ? 10.774 -4.810 -11.272 1.00 82.31 95 CYS A O 1
ATOM 780 N N . VAL A 1 96 ? 10.642 -2.566 -11.354 1.00 83.62 96 VAL A N 1
ATOM 781 C CA . VAL A 1 96 ? 10.040 -2.420 -10.018 1.00 83.62 96 VAL A CA 1
ATOM 782 C C . VAL A 1 96 ? 8.674 -3.107 -9.960 1.00 83.62 96 VAL A C 1
ATOM 784 O O . VAL A 1 96 ? 8.424 -3.858 -9.022 1.00 83.62 96 VAL A O 1
ATOM 787 N N . VAL A 1 97 ? 7.812 -2.926 -10.968 1.00 85.38 97 VAL A N 1
ATOM 788 C CA . VAL A 1 97 ? 6.492 -3.584 -11.024 1.00 85.38 97 VAL A CA 1
ATOM 789 C C . VAL A 1 97 ? 6.635 -5.105 -11.037 1.00 85.38 97 VAL A C 1
ATOM 791 O O . VAL A 1 97 ? 6.015 -5.776 -10.214 1.00 85.38 97 VAL A O 1
ATOM 794 N N . VAL A 1 98 ? 7.465 -5.654 -11.927 1.00 86.06 98 VAL A N 1
ATOM 795 C CA . VAL A 1 98 ? 7.683 -7.107 -12.041 1.00 86.06 98 VAL A CA 1
ATOM 796 C C . VAL A 1 98 ? 8.257 -7.688 -10.747 1.00 86.06 98 VAL A C 1
ATOM 798 O O . VAL A 1 98 ? 7.820 -8.753 -10.303 1.00 86.06 98 VAL A O 1
ATOM 801 N N . SER A 1 99 ? 9.172 -6.967 -10.096 1.00 86.94 99 SER A N 1
ATOM 802 C CA . SER A 1 99 ? 9.741 -7.375 -8.807 1.00 86.94 99 SER A CA 1
ATOM 803 C C . SER A 1 99 ? 8.686 -7.365 -7.699 1.00 86.94 99 SER A C 1
ATOM 805 O O . SER A 1 99 ? 8.544 -8.352 -6.980 1.00 86.94 99 SER A O 1
ATOM 807 N N . CYS A 1 100 ? 7.891 -6.295 -7.589 1.00 88.56 100 CYS A N 1
ATOM 808 C CA . CYS A 1 100 ? 6.801 -6.203 -6.615 1.00 88.56 100 CYS A CA 1
ATOM 809 C C . CYS A 1 100 ? 5.759 -7.315 -6.813 1.00 88.56 100 CYS A C 1
ATOM 811 O O . CYS A 1 100 ? 5.321 -7.913 -5.833 1.00 88.56 100 CYS A O 1
ATOM 813 N N . LEU A 1 101 ? 5.389 -7.622 -8.061 1.00 87.81 101 LEU A N 1
ATOM 814 C CA . LEU A 1 101 ? 4.452 -8.705 -8.373 1.00 87.81 101 LEU A CA 1
ATOM 815 C C . LEU A 1 101 ? 5.028 -10.078 -8.017 1.00 87.81 101 LEU A C 1
ATOM 817 O O . LEU A 1 101 ? 4.331 -10.879 -7.401 1.00 87.81 101 LEU A O 1
ATOM 821 N N . SER A 1 102 ? 6.300 -10.326 -8.333 1.00 87.62 102 SER A N 1
ATOM 822 C CA . SER A 1 102 ? 6.983 -11.578 -7.980 1.00 87.62 102 SER A CA 1
ATOM 823 C C . SER A 1 102 ? 7.056 -11.777 -6.463 1.00 87.62 102 SER A C 1
ATOM 825 O O . SER A 1 102 ? 6.676 -12.832 -5.961 1.00 87.62 102 SER A O 1
ATOM 827 N N . VAL A 1 103 ? 7.473 -10.750 -5.712 1.00 91.12 103 VAL A N 1
ATOM 828 C CA . VAL A 1 103 ? 7.531 -10.792 -4.239 1.00 91.12 103 VAL A CA 1
ATOM 829 C C . VAL A 1 103 ? 6.139 -10.988 -3.636 1.00 91.12 103 VAL A C 1
ATOM 831 O O . VAL A 1 103 ? 5.969 -11.811 -2.737 1.00 91.12 103 VAL A O 1
ATOM 834 N N . GLY A 1 104 ? 5.132 -10.274 -4.147 1.00 90.31 104 GLY A N 1
ATOM 835 C CA . GLY A 1 104 ? 3.745 -10.426 -3.711 1.00 90.31 104 GLY A CA 1
ATOM 836 C C . GLY A 1 104 ? 3.196 -11.829 -3.972 1.00 90.31 104 GLY A C 1
ATOM 837 O O . GLY A 1 104 ? 2.561 -12.407 -3.093 1.00 90.31 104 GLY A O 1
ATOM 838 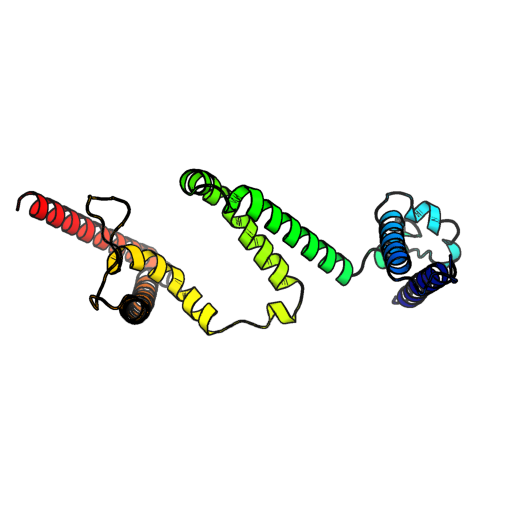N N . TYR A 1 105 ? 3.491 -12.403 -5.140 1.00 89.81 105 TYR A N 1
ATOM 839 C CA . TYR A 1 105 ? 3.102 -13.767 -5.495 1.00 89.81 105 TYR A CA 1
ATOM 840 C C . TYR A 1 105 ? 3.764 -14.808 -4.586 1.00 89.81 105 TYR A C 1
ATOM 842 O O . TYR A 1 105 ? 3.082 -15.676 -4.045 1.00 89.81 105 TYR A O 1
ATOM 850 N N . LEU A 1 106 ? 5.074 -14.692 -4.348 1.00 90.44 106 LEU A N 1
ATOM 851 C CA . LEU A 1 106 ? 5.790 -15.601 -3.452 1.00 90.44 106 LEU A CA 1
ATOM 852 C C . LEU A 1 106 ? 5.259 -15.524 -2.018 1.00 90.44 106 LEU A C 1
ATOM 854 O O . LEU A 1 106 ? 5.073 -16.565 -1.388 1.00 90.44 106 LEU A O 1
ATOM 858 N N . TRP A 1 107 ? 4.977 -14.317 -1.519 1.00 93.19 107 TRP A N 1
ATOM 859 C CA . TRP A 1 107 ? 4.372 -14.131 -0.201 1.00 93.19 107 TRP A CA 1
ATOM 860 C C . TRP A 1 107 ? 2.968 -14.737 -0.125 1.00 93.19 107 TRP A C 1
ATOM 862 O O . TRP A 1 107 ? 2.634 -15.405 0.853 1.00 93.19 107 TRP A O 1
ATOM 872 N N . TYR A 1 108 ? 2.153 -14.552 -1.163 1.00 91.12 108 TYR A N 1
ATOM 873 C CA . TYR A 1 108 ? 0.828 -15.158 -1.235 1.00 91.12 108 TYR A CA 1
ATOM 874 C C . TYR A 1 108 ? 0.906 -16.691 -1.173 1.00 91.12 108 TYR A C 1
ATOM 876 O O . TYR A 1 108 ? 0.225 -17.313 -0.358 1.00 91.12 108 TYR A O 1
ATOM 884 N N . GLU A 1 109 ? 1.780 -17.289 -1.981 1.00 89.19 109 GLU A N 1
ATOM 885 C CA . GLU A 1 109 ? 1.892 -18.744 -2.077 1.00 89.19 109 GLU A CA 1
ATOM 886 C C . GLU A 1 109 ? 2.447 -19.380 -0.795 1.00 89.19 109 GLU A C 1
ATOM 888 O O . GLU A 1 109 ? 1.931 -20.400 -0.348 1.00 89.19 109 GLU A O 1
ATOM 893 N N . HIS A 1 110 ? 3.462 -18.766 -0.175 1.00 88.06 110 HIS A N 1
ATOM 894 C CA . HIS A 1 110 ? 4.199 -19.374 0.942 1.00 88.06 110 HIS A CA 1
ATOM 895 C C . HIS A 1 110 ? 3.744 -18.911 2.330 1.00 88.06 110 HIS A C 1
ATOM 897 O O . HIS A 1 110 ? 3.986 -19.613 3.309 1.00 88.06 110 HIS A O 1
ATOM 903 N N . VAL A 1 111 ? 3.131 -17.727 2.445 1.00 92.38 111 VAL A N 1
ATOM 904 C CA . VAL A 1 111 ? 2.733 -17.148 3.739 1.00 92.38 111 VAL A CA 1
ATOM 905 C C . VAL A 1 111 ? 1.220 -17.056 3.854 1.00 92.38 111 VAL A C 1
ATOM 907 O O . VAL A 1 111 ? 0.660 -17.554 4.825 1.00 92.38 111 VAL A O 1
ATOM 910 N N . TYR A 1 112 ? 0.541 -16.443 2.883 1.00 90.12 112 TYR A N 1
ATOM 911 C CA . TYR A 1 112 ? -0.895 -16.168 3.002 1.00 90.12 112 TYR A CA 1
ATOM 912 C C . TYR A 1 112 ? -1.760 -17.434 3.021 1.00 90.12 112 TYR A C 1
ATOM 914 O O . TYR A 1 112 ? -2.749 -17.486 3.746 1.00 90.12 112 TYR A O 1
ATOM 922 N N . LYS A 1 113 ? -1.378 -18.463 2.254 1.00 91.06 113 LYS A N 1
ATOM 923 C CA . LYS A 1 113 ? -2.087 -19.753 2.200 1.00 91.06 113 LYS A CA 1
ATOM 924 C C . LYS A 1 113 ? -1.874 -20.654 3.426 1.00 91.06 113 LYS A C 1
ATOM 926 O O . LYS A 1 113 ? -2.459 -21.732 3.477 1.00 91.06 113 LYS A O 1
ATOM 931 N N . LEU A 1 114 ? -1.043 -20.257 4.392 1.00 91.69 114 LEU A N 1
ATOM 932 C CA . LEU A 1 114 ? -0.810 -21.053 5.598 1.00 91.69 114 LEU A CA 1
ATOM 933 C C . LEU A 1 114 ? -2.074 -21.167 6.456 1.00 91.69 114 LEU A C 1
ATOM 935 O O . LEU A 1 114 ? -2.880 -20.240 6.544 1.00 91.69 114 LEU A O 1
ATOM 939 N N . ASP A 1 115 ? -2.186 -22.276 7.188 1.00 93.75 115 ASP A N 1
ATOM 940 C CA . ASP A 1 115 ? -3.225 -22.439 8.202 1.00 93.75 115 ASP A CA 1
ATOM 941 C C . ASP A 1 115 ? -3.169 -21.319 9.243 1.00 93.75 115 ASP A C 1
ATOM 943 O O . ASP A 1 115 ? -2.088 -20.890 9.658 1.00 93.75 115 ASP A O 1
ATOM 947 N N . LYS A 1 116 ? -4.339 -20.908 9.748 1.00 87.00 116 LYS A N 1
ATOM 948 C CA . LYS A 1 116 ? -4.511 -19.780 10.685 1.00 87.00 116 LYS A CA 1
ATOM 949 C C . LYS A 1 116 ? -3.472 -19.749 11.815 1.00 87.00 116 LYS A C 1
ATOM 951 O O . LYS A 1 116 ? -2.942 -18.688 12.132 1.00 87.00 116 LYS A O 1
ATOM 956 N N . LEU A 1 117 ? -3.174 -20.895 12.433 1.00 90.81 117 LEU A N 1
ATOM 957 C CA . LEU A 1 117 ? -2.216 -20.978 13.544 1.00 90.81 117 LEU A CA 1
ATOM 958 C C . LEU A 1 117 ? -0.776 -20.691 13.109 1.00 90.81 117 LEU A C 1
ATOM 960 O O . LEU A 1 117 ? -0.056 -19.981 13.808 1.00 90.81 117 LEU A O 1
ATOM 964 N N . ASN A 1 118 ? -0.357 -21.234 11.967 1.00 91.75 118 ASN A N 1
ATOM 965 C CA . ASN A 1 118 ? 0.986 -21.030 11.433 1.00 91.75 118 ASN A CA 1
ATOM 966 C C . ASN A 1 118 ? 1.127 -19.623 10.848 1.00 91.75 118 ASN A C 1
ATOM 968 O O . ASN A 1 118 ? 2.108 -18.943 11.142 1.00 91.75 118 ASN A O 1
ATOM 972 N N . TYR A 1 119 ? 0.100 -19.147 10.139 1.00 91.81 119 TYR A N 1
ATOM 973 C CA . TYR A 1 119 ? 0.003 -17.772 9.661 1.00 91.81 119 TYR A CA 1
ATOM 974 C C . TYR A 1 119 ? 0.161 -16.761 10.802 1.00 91.81 119 TYR A C 1
ATOM 976 O O . TYR A 1 119 ? 0.994 -15.864 10.717 1.00 91.81 119 TYR A O 1
ATOM 984 N N . ASN A 1 120 ? -0.559 -16.936 11.915 1.00 91.31 120 ASN A N 1
ATOM 985 C CA . ASN A 1 120 ? -0.508 -16.006 13.048 1.00 91.31 120 ASN A CA 1
ATOM 986 C C . ASN A 1 120 ? 0.887 -15.878 13.684 1.00 91.31 120 ASN A C 1
ATOM 988 O O . ASN A 1 120 ? 1.199 -14.822 14.231 1.00 91.31 120 ASN A O 1
ATOM 992 N N . LYS A 1 121 ? 1.733 -16.915 13.602 1.00 93.62 121 LYS A N 1
ATOM 993 C CA . LYS A 1 121 ? 3.115 -16.863 14.110 1.00 93.62 121 LYS A CA 1
ATOM 994 C C . LYS A 1 121 ? 4.018 -15.996 13.233 1.00 93.62 121 LYS A C 1
ATOM 996 O O . LYS A 1 121 ? 4.884 -15.299 13.750 1.00 93.62 121 LYS A O 1
ATOM 1001 N N . VAL A 1 122 ? 3.826 -16.040 11.915 1.00 93.00 122 VAL A N 1
ATOM 1002 C CA . VAL A 1 122 ? 4.721 -15.393 10.937 1.00 93.00 122 VAL A CA 1
ATOM 1003 C C . VAL A 1 122 ? 4.192 -14.056 10.415 1.00 93.00 122 VAL A C 1
ATOM 1005 O O . VAL A 1 122 ? 4.972 -13.210 9.974 1.00 93.00 122 VAL A O 1
ATOM 1008 N N . HIS A 1 123 ? 2.878 -13.832 10.476 1.00 90.94 123 HIS A N 1
ATOM 1009 C CA . HIS A 1 123 ? 2.217 -12.624 9.988 1.00 90.94 123 HIS A CA 1
ATOM 1010 C C . HIS A 1 123 ? 2.787 -11.327 10.591 1.00 90.94 123 HIS A C 1
ATOM 1012 O O . HIS A 1 123 ? 3.061 -10.409 9.816 1.00 90.94 123 HIS A O 1
ATOM 1018 N N . PRO A 1 124 ? 3.056 -11.220 11.912 1.00 93.31 124 PRO A N 1
ATOM 1019 C CA . PRO A 1 124 ? 3.636 -10.002 12.481 1.00 93.31 124 PRO A CA 1
ATOM 1020 C C . PRO A 1 124 ? 4.955 -9.592 11.812 1.00 93.31 124 PRO A C 1
ATOM 1022 O O . PRO A 1 124 ? 5.194 -8.406 11.605 1.00 93.31 124 PRO A O 1
ATOM 1025 N N . TYR A 1 125 ? 5.769 -10.567 11.402 1.00 92.88 125 TYR A N 1
ATOM 1026 C CA . TYR A 1 125 ? 7.085 -10.339 10.799 1.00 92.88 125 TYR A CA 1
ATOM 1027 C C . TYR A 1 125 ? 7.042 -10.131 9.282 1.00 92.88 125 TYR A C 1
ATOM 1029 O O . TYR A 1 125 ? 7.957 -9.538 8.716 1.00 92.88 125 TYR A O 1
ATOM 1037 N N . THR A 1 126 ? 5.996 -10.617 8.613 1.00 93.62 126 THR A N 1
ATOM 1038 C CA . THR A 1 126 ? 5.900 -10.633 7.142 1.00 93.62 126 THR A CA 1
ATOM 1039 C C . THR A 1 126 ? 4.822 -9.698 6.589 1.00 93.62 126 THR A C 1
ATOM 1041 O O . THR A 1 126 ? 4.774 -9.472 5.384 1.00 93.62 126 THR A O 1
ATOM 1044 N N . SER A 1 127 ? 3.986 -9.105 7.447 1.00 91.06 127 SER A N 1
ATOM 1045 C CA . SER A 1 127 ? 2.880 -8.212 7.064 1.00 91.06 127 SER A CA 1
ATOM 1046 C C . SER A 1 127 ? 3.318 -6.971 6.280 1.00 91.06 127 SER A C 1
ATOM 1048 O O . SER A 1 127 ? 2.571 -6.487 5.432 1.00 91.06 127 SER A O 1
ATOM 1050 N N . TRP A 1 128 ? 4.541 -6.474 6.489 1.00 93.81 128 TRP A N 1
ATOM 1051 C CA . TRP A 1 128 ? 5.081 -5.322 5.757 1.00 93.81 128 TRP A CA 1
ATOM 1052 C C . TRP A 1 128 ? 5.306 -5.606 4.258 1.00 93.81 128 TRP A C 1
ATOM 1054 O O . TRP A 1 128 ? 5.371 -4.670 3.457 1.00 93.81 128 TRP A O 1
ATOM 1064 N N . ILE A 1 129 ? 5.387 -6.877 3.849 1.00 93.06 129 ILE A N 1
ATOM 1065 C CA . ILE A 1 129 ? 5.626 -7.285 2.457 1.00 93.06 129 ILE A CA 1
ATOM 1066 C C . ILE A 1 129 ? 4.451 -6.886 1.544 1.00 93.06 129 ILE A C 1
ATOM 1068 O O . ILE A 1 129 ? 4.666 -6.093 0.627 1.00 93.06 129 ILE A O 1
ATOM 1072 N N . PRO A 1 130 ? 3.194 -7.316 1.778 1.00 92.50 130 PRO A N 1
ATOM 1073 C CA . PRO A 1 130 ? 2.066 -6.872 0.954 1.00 92.50 130 PRO A CA 1
ATOM 1074 C C . PRO A 1 130 ? 1.857 -5.346 0.994 1.00 92.50 130 PRO A C 1
ATOM 1076 O O . PRO A 1 130 ? 1.502 -4.748 -0.022 1.00 92.50 130 PRO A O 1
ATOM 1079 N N . LEU A 1 131 ? 2.146 -4.693 2.128 1.00 91.88 131 LEU A N 1
ATOM 1080 C CA . LEU A 1 131 ? 2.112 -3.229 2.262 1.00 91.88 131 LEU A CA 1
ATOM 1081 C C . LEU A 1 131 ? 3.119 -2.543 1.326 1.00 91.88 131 LEU A C 1
ATOM 1083 O O . LEU A 1 131 ? 2.761 -1.611 0.604 1.00 91.88 131 LEU A O 1
ATOM 1087 N N . THR A 1 132 ? 4.370 -3.005 1.306 1.00 91.44 132 THR A N 1
ATOM 1088 C CA . THR A 1 132 ? 5.416 -2.440 0.438 1.00 91.44 132 THR A CA 1
ATOM 1089 C C . THR A 1 132 ? 5.161 -2.723 -1.038 1.00 91.44 132 THR A C 1
ATOM 1091 O O . THR A 1 132 ? 5.358 -1.825 -1.857 1.00 91.44 132 THR A O 1
ATOM 1094 N N . VAL A 1 133 ? 4.635 -3.903 -1.383 1.00 93.25 133 VAL A N 1
ATOM 1095 C CA . VAL A 1 133 ? 4.181 -4.230 -2.747 1.00 93.25 133 VAL A CA 1
ATOM 1096 C C . VAL A 1 133 ? 3.080 -3.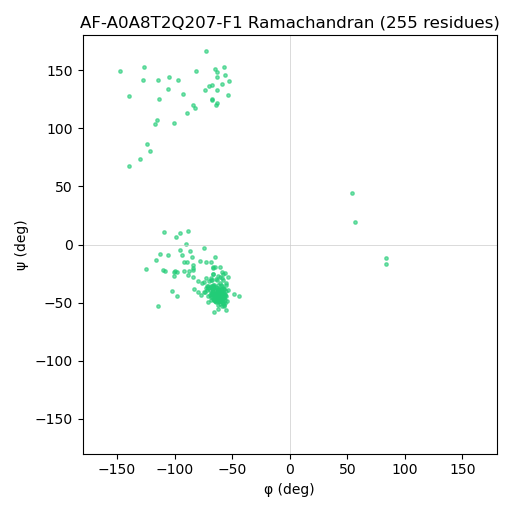267 -3.202 1.00 93.25 133 VAL A C 1
ATOM 1098 O O . VAL A 1 133 ? 3.186 -2.682 -4.283 1.00 93.25 133 VAL A O 1
ATOM 1101 N N . TYR A 1 134 ? 2.063 -3.031 -2.366 1.00 90.88 134 TYR A N 1
ATOM 1102 C CA . TYR A 1 134 ? 0.991 -2.076 -2.662 1.00 90.88 134 TYR A CA 1
ATOM 1103 C C . TYR A 1 134 ? 1.519 -0.646 -2.840 1.00 90.88 134 TYR A C 1
ATOM 1105 O O . TYR A 1 134 ? 1.179 0.026 -3.816 1.00 90.88 134 TYR A O 1
ATOM 1113 N N . ILE A 1 135 ? 2.381 -0.178 -1.929 1.00 90.44 135 ILE A N 1
ATOM 1114 C CA . ILE A 1 135 ? 2.993 1.156 -2.017 1.00 90.44 135 ILE A CA 1
ATOM 1115 C C . ILE A 1 135 ? 3.827 1.276 -3.295 1.00 90.44 135 ILE A C 1
ATOM 1117 O O . ILE A 1 135 ? 3.714 2.289 -3.990 1.00 90.44 135 ILE A O 1
ATOM 1121 N N . GLY A 1 136 ? 4.634 0.263 -3.619 1.00 86.81 136 GLY A N 1
ATOM 1122 C CA . GLY A 1 136 ? 5.428 0.210 -4.844 1.00 86.81 136 GLY A CA 1
ATOM 1123 C C . GLY A 1 136 ? 4.540 0.390 -6.070 1.00 86.81 136 GLY A C 1
ATOM 1124 O O . GLY A 1 136 ? 4.701 1.365 -6.805 1.00 86.81 136 GLY A O 1
ATOM 1125 N N . PHE A 1 137 ? 3.521 -0.460 -6.206 1.00 85.81 137 PHE A N 1
ATOM 1126 C CA . PHE A 1 137 ? 2.581 -0.433 -7.326 1.00 85.81 137 PHE A CA 1
ATOM 1127 C C . PHE A 1 137 ? 1.834 0.905 -7.449 1.00 85.81 137 PHE A C 1
ATOM 1129 O O . PHE A 1 137 ? 1.768 1.502 -8.527 1.00 85.81 137 PHE A O 1
ATOM 1136 N N . ARG A 1 138 ? 1.338 1.444 -6.328 1.00 85.56 138 ARG A N 1
ATOM 1137 C CA . ARG A 1 138 ? 0.624 2.731 -6.289 1.00 85.56 138 ARG A CA 1
ATOM 1138 C C . ARG A 1 138 ? 1.499 3.908 -6.731 1.00 85.56 138 ARG A C 1
ATOM 1140 O O . ARG A 1 138 ? 0.973 4.910 -7.214 1.00 85.56 138 ARG A O 1
ATOM 1147 N N . ASN A 1 139 ? 2.821 3.816 -6.573 1.00 85.81 139 ASN A N 1
ATOM 1148 C CA . ASN A 1 139 ? 3.763 4.874 -6.945 1.00 85.81 139 ASN A CA 1
ATOM 1149 C C . ASN A 1 139 ? 4.388 4.705 -8.342 1.00 85.81 139 ASN A C 1
ATOM 1151 O O . ASN A 1 139 ? 5.079 5.621 -8.802 1.00 85.81 139 ASN A O 1
ATOM 1155 N N . CYS A 1 140 ? 4.114 3.603 -9.047 1.00 81.06 140 CYS A N 1
ATOM 1156 C CA . CYS A 1 140 ? 4.662 3.342 -10.382 1.00 81.06 140 CYS A CA 1
ATOM 1157 C C . CYS A 1 140 ? 4.231 4.389 -11.423 1.00 81.06 140 CYS A C 1
ATOM 1159 O O . CYS A 1 140 ? 5.044 4.834 -12.245 1.00 81.06 140 CYS A O 1
ATOM 1161 N N . THR A 1 141 ? 2.974 4.842 -11.376 1.00 80.06 141 THR A N 1
ATOM 1162 C CA . THR A 1 141 ? 2.448 5.867 -12.291 1.00 80.06 141 THR A CA 1
ATOM 1163 C C . THR A 1 141 ? 1.814 7.032 -11.539 1.00 80.06 141 THR A C 1
ATOM 1165 O O . THR A 1 141 ? 1.329 6.909 -10.416 1.00 80.06 141 THR A O 1
ATOM 1168 N N . GLN A 1 142 ? 1.821 8.205 -12.172 1.00 78.94 142 GLN A N 1
ATOM 1169 C CA . GLN A 1 142 ? 1.190 9.393 -11.604 1.00 78.94 142 GLN A CA 1
ATOM 1170 C C . GLN A 1 142 ? -0.336 9.240 -11.516 1.00 78.94 142 GLN A C 1
ATOM 1172 O O . GLN A 1 142 ? -0.915 9.681 -10.529 1.00 78.94 142 GLN A O 1
ATOM 1177 N N . SER A 1 143 ? -0.962 8.554 -12.480 1.00 80.19 143 SER A N 1
ATOM 1178 C CA . SER A 1 143 ? -2.406 8.291 -12.469 1.00 80.19 143 SER A CA 1
ATOM 1179 C C . SER A 1 143 ? -2.832 7.460 -11.252 1.00 80.19 143 SER A C 1
ATOM 1181 O O . SER A 1 143 ? -3.719 7.883 -10.511 1.00 80.19 143 SER A O 1
ATOM 1183 N N . LEU A 1 144 ? -2.137 6.348 -10.967 1.00 78.44 144 LEU A N 1
ATOM 1184 C CA . LEU A 1 144 ? -2.409 5.510 -9.787 1.00 78.44 144 LEU A CA 1
ATOM 1185 C C . LEU A 1 144 ? -2.160 6.251 -8.469 1.00 78.44 144 LEU A C 1
ATOM 1187 O O . LEU A 1 144 ? -2.830 6.005 -7.468 1.00 78.44 144 LEU A O 1
ATOM 1191 N N . ARG A 1 145 ? -1.212 7.194 -8.459 1.00 84.50 145 ARG A N 1
ATOM 1192 C CA . ARG A 1 145 ? -0.952 8.023 -7.281 1.00 84.50 145 ARG A CA 1
ATOM 1193 C C . ARG A 1 145 ? -2.065 9.043 -7.027 1.00 84.50 145 ARG A C 1
ATOM 1195 O O . ARG A 1 145 ? -2.333 9.354 -5.868 1.00 84.50 145 ARG A O 1
ATOM 1202 N N . GLN A 1 146 ? -2.662 9.596 -8.076 1.00 86.06 146 GLN A N 1
ATOM 1203 C CA . GLN A 1 146 ? -3.584 10.730 -7.972 1.00 86.06 146 GLN A CA 1
ATOM 1204 C C . GLN A 1 146 ? -5.042 10.325 -7.740 1.00 86.06 146 GLN A C 1
ATOM 1206 O O . GLN A 1 146 ? -5.777 11.096 -7.131 1.00 86.06 146 GLN A O 1
ATOM 1211 N N . HIS A 1 147 ? -5.449 9.131 -8.169 1.00 85.62 147 HIS A N 1
ATOM 1212 C CA . HIS A 1 147 ? -6.820 8.662 -7.985 1.00 85.62 147 HIS A CA 1
ATOM 1213 C C . HIS A 1 147 ? -6.954 7.856 -6.694 1.00 85.62 147 HIS A C 1
ATOM 1215 O O . HIS A 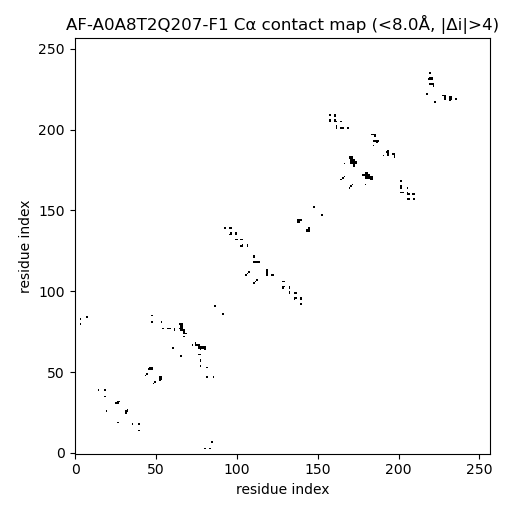1 147 ? -6.194 6.925 -6.434 1.00 85.62 147 HIS A O 1
ATOM 1221 N N . SER A 1 148 ? -7.948 8.202 -5.884 1.00 87.69 148 SER A N 1
ATOM 1222 C CA . SER A 1 148 ? -8.343 7.424 -4.717 1.00 87.69 148 SER A CA 1
ATOM 1223 C C . SER A 1 148 ? -9.845 7.543 -4.499 1.00 87.69 148 SER A C 1
ATOM 1225 O O . SER A 1 148 ? -10.468 8.550 -4.836 1.00 87.69 148 SER A O 1
ATOM 1227 N N . LEU A 1 149 ? -10.441 6.491 -3.942 1.00 90.94 149 LEU A N 1
ATOM 1228 C CA . LEU A 1 149 ? -11.844 6.511 -3.554 1.00 90.94 149 LEU A CA 1
ATOM 1229 C C . LEU A 1 149 ? -11.969 7.189 -2.191 1.00 90.94 149 LEU A C 1
ATOM 1231 O O . LEU A 1 149 ? -11.457 6.694 -1.183 1.00 90.94 149 LEU A O 1
ATOM 1235 N N . THR A 1 150 ? -12.677 8.317 -2.162 1.00 91.81 150 THR A N 1
ATOM 1236 C CA . THR A 1 150 ? -12.921 9.105 -0.945 1.00 91.81 150 THR A CA 1
ATOM 1237 C C . THR A 1 150 ? -13.628 8.289 0.132 1.00 91.81 150 THR A C 1
ATOM 1239 O O . THR A 1 150 ? -13.282 8.413 1.305 1.00 91.81 150 THR A O 1
ATOM 1242 N N . LEU A 1 151 ? -14.541 7.396 -0.263 1.00 91.06 151 LEU A N 1
ATOM 1243 C CA . LEU A 1 151 ? -15.218 6.462 0.636 1.00 91.06 151 LEU A CA 1
ATOM 1244 C C . LEU A 1 151 ? -14.221 5.573 1.393 1.00 91.06 151 LEU A C 1
ATOM 1246 O O . LEU A 1 151 ? -14.272 5.503 2.617 1.00 91.06 151 LEU A O 1
ATOM 1250 N N . PHE A 1 152 ? -13.282 4.932 0.691 1.00 89.25 152 PHE A N 1
ATOM 1251 C CA . PHE A 1 152 ? -12.280 4.080 1.338 1.00 89.25 152 PHE A CA 1
ATOM 1252 C C . PHE A 1 152 ? -11.268 4.884 2.150 1.00 89.25 152 PHE A C 1
ATOM 1254 O O . PHE A 1 152 ? -10.813 4.409 3.186 1.00 89.25 152 PHE A O 1
ATOM 1261 N N . ALA A 1 153 ? -10.956 6.116 1.745 1.00 89.69 153 ALA A N 1
ATOM 1262 C CA . ALA A 1 153 ? -10.149 7.011 2.568 1.00 89.69 153 ALA A CA 1
ATOM 1263 C C . ALA A 1 153 ? -10.869 7.393 3.875 1.00 89.69 153 ALA A C 1
ATOM 1265 O O . ALA A 1 153 ? -10.234 7.470 4.925 1.00 89.69 153 ALA A O 1
ATOM 1266 N N . TRP A 1 154 ? -12.186 7.615 3.827 1.00 92.06 154 TRP A N 1
ATOM 1267 C CA . TRP A 1 154 ? -13.002 7.894 5.008 1.00 92.06 154 TRP A CA 1
ATOM 1268 C C . TRP A 1 154 ? -13.121 6.670 5.921 1.00 92.06 154 TRP A C 1
ATOM 1270 O O . TRP A 1 154 ? -12.816 6.781 7.106 1.00 92.06 154 TRP A O 1
ATOM 1280 N N . LEU A 1 155 ? -13.440 5.495 5.366 1.00 90.25 155 LEU A N 1
ATOM 1281 C CA . LEU A 1 155 ? -13.445 4.230 6.111 1.00 90.25 155 LEU A CA 1
ATOM 1282 C C . LEU A 1 155 ? -12.078 3.969 6.752 1.00 90.25 155 LEU A C 1
ATOM 1284 O O . LEU A 1 155 ? -12.006 3.651 7.934 1.00 90.25 155 LEU A O 1
ATOM 1288 N N . GLY A 1 156 ? -10.998 4.216 6.003 1.00 90.25 156 GLY A N 1
ATOM 1289 C CA . GLY A 1 156 ? -9.608 4.181 6.456 1.00 90.25 156 GLY A CA 1
ATOM 1290 C C . GLY A 1 156 ? -9.360 4.950 7.756 1.00 90.25 156 GLY A C 1
ATOM 1291 O O . GLY A 1 156 ? -8.683 4.443 8.648 1.00 90.25 156 GLY A O 1
ATOM 1292 N N . LYS A 1 157 ? -9.943 6.147 7.904 1.00 90.50 157 LYS A N 1
ATOM 1293 C CA . LYS A 1 157 ? -9.780 6.990 9.103 1.00 90.50 157 LYS A CA 1
ATOM 1294 C C . LYS A 1 157 ? -10.424 6.393 10.353 1.00 90.50 157 LYS A C 1
ATOM 1296 O O . LYS A 1 157 ? -9.906 6.609 11.442 1.00 90.50 157 LYS A O 1
ATOM 1301 N N . ILE A 1 158 ? -11.509 5.637 10.193 1.00 93.69 158 ILE A N 1
A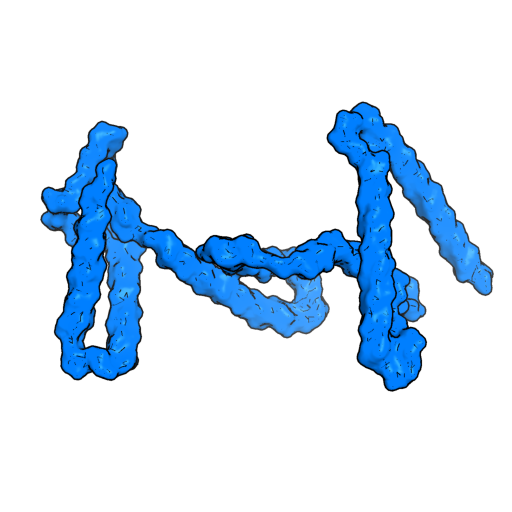TOM 1302 C CA . ILE A 1 158 ? -12.232 4.991 11.299 1.00 93.69 158 ILE A CA 1
ATOM 1303 C C . ILE A 1 158 ? -11.851 3.509 11.479 1.00 93.69 158 ILE A C 1
ATOM 1305 O O . ILE A 1 158 ? -12.459 2.807 12.287 1.00 93.69 158 ILE A O 1
ATOM 1309 N N . THR A 1 159 ? -10.849 3.008 10.741 1.00 92.69 159 THR A N 1
ATOM 1310 C CA . THR A 1 159 ? -10.443 1.584 10.760 1.00 92.69 159 THR A CA 1
ATOM 1311 C C . THR A 1 159 ? -10.043 1.082 12.138 1.00 92.69 159 THR A C 1
ATOM 1313 O O . THR A 1 159 ? -10.349 -0.052 12.482 1.00 92.69 159 THR A O 1
ATOM 1316 N N . LEU A 1 160 ? -9.376 1.911 12.940 1.00 90.56 160 LEU A N 1
ATOM 1317 C CA . LEU A 1 160 ? -8.954 1.511 14.280 1.00 90.56 160 LEU A CA 1
ATOM 1318 C C . LEU A 1 160 ? -10.162 1.278 15.198 1.00 90.56 160 LEU A C 1
ATOM 1320 O O . LEU A 1 160 ? -10.250 0.250 15.864 1.00 90.56 160 LEU A O 1
ATOM 1324 N N . GLU A 1 161 ? -11.114 2.211 15.178 1.00 92.12 161 GLU A N 1
ATOM 1325 C CA . GLU A 1 161 ? -12.308 2.161 16.027 1.00 92.12 161 GLU A CA 1
ATOM 1326 C C . GLU A 1 161 ? -13.277 1.072 15.584 1.00 92.12 161 GLU A C 1
ATOM 1328 O O . GLU A 1 161 ? -13.902 0.412 16.410 1.00 92.12 161 GLU A O 1
ATOM 1333 N N . THR A 1 162 ? -13.377 0.840 14.276 1.00 90.88 162 THR A N 1
ATOM 1334 C CA . THR A 1 162 ? -14.078 -0.334 13.753 1.00 90.88 162 THR A CA 1
ATOM 1335 C C . THR A 1 162 ? -13.359 -1.607 14.228 1.00 90.88 162 THR A C 1
ATOM 1337 O O . THR A 1 162 ? -13.942 -2.412 14.952 1.00 90.88 162 THR A O 1
ATOM 1340 N N . TYR A 1 163 ? -12.059 -1.763 13.973 1.00 87.88 163 TYR A N 1
ATOM 1341 C CA . TYR A 1 163 ? -11.311 -2.964 14.366 1.00 87.88 163 TYR A CA 1
ATOM 1342 C C . TYR A 1 163 ? -11.421 -3.328 15.859 1.00 87.88 163 TYR A C 1
ATOM 1344 O O . TYR A 1 163 ? -11.530 -4.510 16.183 1.00 87.88 163 TYR A O 1
ATOM 1352 N N . ILE A 1 164 ? -11.406 -2.357 16.774 1.00 86.62 164 ILE A N 1
ATOM 1353 C CA . ILE A 1 164 ? -11.587 -2.622 18.212 1.00 86.62 164 ILE A CA 1
ATOM 1354 C C . ILE A 1 164 ? -13.073 -2.803 18.553 1.00 86.62 164 ILE A C 1
ATOM 1356 O O . ILE A 1 164 ? -13.436 -3.698 19.325 1.00 86.62 164 ILE A O 1
ATOM 1360 N N . GLY A 1 165 ? -13.942 -1.987 17.954 1.00 86.25 165 GLY A N 1
ATOM 1361 C CA . GLY A 1 165 ? -15.385 -2.016 18.163 1.00 86.25 165 GLY A CA 1
ATOM 1362 C C . GLY A 1 165 ? -16.019 -3.352 17.785 1.00 86.25 165 GLY A C 1
ATOM 1363 O O . GLY A 1 165 ? -16.921 -3.799 18.487 1.00 86.25 165 GLY A O 1
ATOM 1364 N N . GLN A 1 166 ? -15.522 -4.045 16.751 1.00 87.12 166 GLN A N 1
ATOM 1365 C CA . GLN A 1 166 ? -16.078 -5.345 16.344 1.00 87.12 166 GLN A CA 1
ATOM 1366 C C . GLN A 1 166 ? -16.047 -6.362 17.496 1.00 87.12 166 GLN A C 1
ATOM 1368 O O . GLN A 1 166 ? -16.999 -7.118 17.672 1.00 87.12 166 GLN A O 1
ATOM 1373 N N . LEU A 1 167 ? -14.979 -6.345 18.305 1.00 82.06 167 LEU A N 1
ATOM 1374 C CA . LEU A 1 167 ? -14.773 -7.276 19.415 1.00 82.06 167 LEU A CA 1
ATOM 1375 C C . LEU A 1 167 ? -15.702 -6.983 20.595 1.00 82.06 167 LEU A C 1
ATOM 1377 O O . LEU A 1 167 ? -16.039 -7.899 21.331 1.00 82.06 167 LEU A O 1
ATOM 1381 N N . HIS A 1 168 ? -16.108 -5.724 20.768 1.00 79.56 168 HIS A N 1
ATOM 1382 C CA . HIS A 1 168 ? -16.894 -5.276 21.919 1.00 79.56 168 HIS A CA 1
ATOM 1383 C C . HIS A 1 168 ? -18.392 -5.140 21.610 1.00 79.56 168 HIS A C 1
ATOM 1385 O O . HIS A 1 168 ? -19.213 -5.251 22.514 1.00 79.56 168 HIS A O 1
ATOM 1391 N N . ILE A 1 169 ? -18.755 -4.888 20.348 1.00 79.00 169 ILE A N 1
ATOM 1392 C CA . ILE A 1 169 ? -20.136 -4.600 19.927 1.00 79.00 169 ILE A CA 1
ATOM 1393 C C . ILE A 1 169 ? -20.791 -5.823 19.272 1.00 79.00 169 ILE A C 1
ATOM 1395 O O . ILE A 1 169 ? -21.974 -6.080 19.486 1.00 79.00 169 ILE A O 1
ATOM 1399 N N . TRP A 1 170 ? -20.051 -6.576 18.455 1.00 77.56 170 TRP A N 1
ATOM 1400 C CA . TRP A 1 170 ? -20.631 -7.619 17.595 1.00 77.56 170 TRP A CA 1
ATOM 1401 C C . TRP A 1 170 ? -20.300 -9.043 17.974 1.00 77.56 170 TRP A C 1
ATOM 1403 O O . TRP A 1 170 ? -20.992 -9.972 17.555 1.00 77.56 170 TRP A O 1
ATOM 1413 N N . LEU A 1 171 ? -19.213 -9.205 18.703 1.00 80.88 171 LEU A N 1
ATOM 1414 C CA . LEU A 1 171 ? -18.595 -10.481 18.949 1.00 80.88 171 LEU A CA 1
ATOM 1415 C C . LEU A 1 171 ? -18.725 -10.796 20.433 1.00 80.88 171 LEU A C 1
ATOM 1417 O O . LEU A 1 171 ? -18.329 -10.007 21.285 1.00 80.88 171 LEU A O 1
ATOM 1421 N N . ARG A 1 172 ? -19.298 -11.960 20.741 1.00 77.69 172 ARG A N 1
ATOM 1422 C CA . ARG A 1 172 ? -19.419 -12.450 22.117 1.00 77.69 172 ARG A CA 1
ATOM 1423 C C . ARG A 1 172 ? -18.583 -13.707 22.314 1.00 77.69 172 ARG A C 1
ATOM 1425 O O . ARG A 1 172 ? -18.526 -14.591 21.452 1.00 77.69 172 ARG A O 1
ATOM 1432 N N . THR A 1 173 ? -17.967 -13.793 23.486 1.00 74.50 173 THR A N 1
ATOM 1433 C CA . THR A 1 173 ? -17.285 -14.984 23.989 1.00 74.50 173 THR A CA 1
ATOM 1434 C C . THR A 1 173 ? -18.148 -15.646 25.061 1.00 74.50 173 THR A C 1
ATOM 1436 O O . THR A 1 173 ? -18.843 -14.975 25.824 1.00 74.50 173 THR A O 1
ATOM 1439 N N . GLY A 1 174 ? -18.127 -16.979 25.115 1.00 69.69 174 GLY A N 1
ATOM 1440 C CA . GLY A 1 174 ? -18.741 -17.735 26.214 1.00 69.69 174 GLY A CA 1
ATOM 1441 C C . GLY A 1 174 ? -17.827 -17.887 27.436 1.00 69.69 174 GLY A C 1
ATOM 1442 O O . GLY A 1 174 ? -18.279 -18.332 28.481 1.00 69.69 174 GLY A O 1
ATOM 1443 N N . ILE A 1 175 ? -16.544 -17.535 27.300 1.00 74.94 175 ILE A N 1
ATOM 1444 C CA . ILE A 1 175 ? -15.487 -17.751 28.295 1.00 74.94 175 ILE A CA 1
ATOM 1445 C C . ILE A 1 175 ? -14.773 -16.409 28.545 1.00 74.94 175 ILE A C 1
ATOM 1447 O O . ILE A 1 175 ? -14.561 -15.663 27.574 1.00 74.94 175 ILE A O 1
ATOM 1451 N N . PRO A 1 176 ? -14.379 -16.088 29.796 1.00 67.00 176 PRO A N 1
ATOM 1452 C CA . PRO A 1 176 ? -13.544 -14.924 30.091 1.00 67.00 176 PRO A CA 1
ATOM 1453 C C . PRO A 1 176 ? -12.266 -14.929 29.241 1.00 67.00 176 PRO A C 1
ATOM 1455 O O . PRO A 1 176 ? -11.565 -15.936 29.186 1.00 67.00 176 PRO A O 1
ATOM 1458 N N . ASN A 1 177 ? -11.974 -13.819 28.556 1.00 65.81 177 ASN A N 1
ATOM 1459 C CA . ASN A 1 177 ? -10.811 -13.656 27.665 1.00 65.81 177 ASN A CA 1
ATOM 1460 C C . ASN A 1 177 ? -10.707 -14.684 26.514 1.00 65.81 177 ASN A C 1
ATOM 1462 O O . ASN A 1 177 ? -9.634 -14.870 25.939 1.00 65.81 177 ASN A O 1
ATOM 1466 N N . GLY A 1 178 ? -11.806 -15.362 26.168 1.00 67.31 178 GLY A N 1
ATOM 1467 C CA . GLY A 1 178 ? -11.849 -16.301 25.048 1.00 67.31 178 GLY A CA 1
ATOM 1468 C C . GLY A 1 178 ? -11.822 -15.611 23.681 1.00 67.31 178 GLY A C 1
ATOM 1469 O O . GLY A 1 178 ? -12.053 -14.411 23.560 1.00 67.31 178 GLY A O 1
ATOM 1470 N N . GLN A 1 179 ? -11.589 -16.380 22.615 1.00 69.19 179 GLN A N 1
ATOM 1471 C CA . GLN A 1 179 ? -11.796 -15.878 21.256 1.00 69.19 179 GLN A CA 1
ATOM 1472 C C . GLN A 1 179 ? -13.304 -15.793 20.972 1.00 69.19 179 GLN A C 1
ATOM 1474 O O . GLN A 1 179 ? -14.023 -16.744 21.292 1.00 69.19 179 GLN A O 1
ATOM 1479 N N . PRO A 1 180 ? -13.818 -14.685 20.412 1.00 72.81 180 PRO A N 1
ATOM 1480 C CA . PRO A 1 180 ? -15.246 -14.566 20.168 1.00 72.81 180 PRO A CA 1
ATOM 1481 C C . PRO A 1 180 ? -15.723 -15.531 19.086 1.00 72.81 180 PRO A C 1
ATOM 1483 O O . PRO A 1 180 ? -15.066 -15.696 18.059 1.00 72.81 180 PRO A O 1
ATOM 1486 N N . GLN A 1 181 ? -16.869 -16.162 19.339 1.00 71.00 181 GLN A N 1
ATOM 1487 C CA . GLN A 1 181 ? -17.432 -17.219 18.487 1.00 71.00 181 GLN A CA 1
ATOM 1488 C C . GLN A 1 181 ? -18.858 -16.915 18.025 1.00 71.00 181 GLN A C 1
ATOM 1490 O O . GLN A 1 181 ? -19.307 -17.471 17.027 1.00 71.00 181 GLN A O 1
ATOM 1495 N N . LEU A 1 182 ? -19.573 -16.039 18.736 1.00 75.06 182 LEU A N 1
ATOM 1496 C CA . LEU A 1 182 ? -20.964 -15.712 18.444 1.00 75.06 182 LEU A CA 1
ATOM 1497 C C . LEU A 1 182 ? -21.059 -14.334 17.796 1.00 75.06 182 LEU A C 1
ATOM 1499 O O . LEU A 1 182 ? -20.450 -13.378 18.281 1.00 75.06 182 LEU A O 1
ATOM 1503 N N . LEU A 1 183 ? -21.846 -14.254 16.723 1.00 80.69 183 LEU A N 1
ATOM 1504 C CA . LEU A 1 183 ? -22.146 -13.019 16.008 1.00 80.69 183 LEU A CA 1
ATOM 1505 C C . LEU A 1 183 ? -23.486 -12.447 16.482 1.00 80.69 183 LEU A C 1
ATOM 1507 O O . LEU A 1 183 ? -24.447 -13.192 16.690 1.00 80.69 183 LEU A O 1
ATOM 1511 N N . LEU A 1 184 ? -23.572 -11.125 16.606 1.00 80.62 184 LEU A N 1
ATOM 1512 C CA . LEU A 1 184 ? -24.829 -10.443 16.897 1.00 80.62 184 LEU A CA 1
ATOM 1513 C C . LEU A 1 184 ? -25.843 -10.646 15.755 1.00 80.62 184 LEU A C 1
ATOM 1515 O O . LEU A 1 184 ? -25.595 -10.243 14.618 1.00 80.62 184 LEU A O 1
ATOM 1519 N N . SER A 1 185 ? -27.006 -11.217 16.077 1.00 84.19 185 SER A N 1
ATOM 1520 C CA . SER A 1 185 ? -28.119 -11.400 15.139 1.00 84.19 185 SER A CA 1
ATOM 1521 C C . SER A 1 185 ? -29.332 -10.574 15.562 1.00 84.19 185 SER A C 1
ATOM 1523 O O . SER A 1 185 ? -30.003 -10.925 16.527 1.00 84.19 185 SER A O 1
ATOM 1525 N N . LEU A 1 186 ? -29.618 -9.489 14.832 1.00 84.56 186 LEU A N 1
ATOM 1526 C CA . LEU A 1 186 ? -30.742 -8.584 15.115 1.00 84.56 186 LEU A CA 1
ATOM 1527 C C . LEU A 1 186 ? -32.075 -9.079 14.534 1.00 84.56 186 LEU A C 1
ATOM 1529 O O . LEU A 1 186 ? -33.107 -8.921 15.178 1.00 84.56 186 LEU A O 1
ATOM 1533 N N . VAL A 1 187 ? -32.062 -9.673 13.333 1.00 89.38 187 VAL A N 1
ATOM 1534 C CA . VAL A 1 187 ? -33.265 -10.184 12.655 1.00 89.38 187 VAL A CA 1
ATOM 1535 C C . VAL A 1 187 ? -33.139 -11.702 12.482 1.00 89.38 187 VAL A C 1
ATOM 1537 O O . VAL A 1 187 ? -32.404 -12.161 11.599 1.00 89.38 187 VAL A O 1
ATOM 1540 N N . PRO A 1 188 ? -33.838 -12.505 13.306 1.00 86.12 188 PRO A N 1
ATOM 1541 C CA . PRO A 1 188 ? -33.831 -13.959 13.180 1.00 86.12 188 PRO A CA 1
ATOM 1542 C C . PRO A 1 188 ? -34.322 -14.403 11.793 1.00 86.12 188 PRO A C 1
ATOM 1544 O O . PRO A 1 188 ? -35.285 -13.853 11.263 1.00 86.12 188 PRO A O 1
ATOM 1547 N N . GLY A 1 189 ? -33.660 -15.394 11.190 1.00 89.19 189 GLY A N 1
A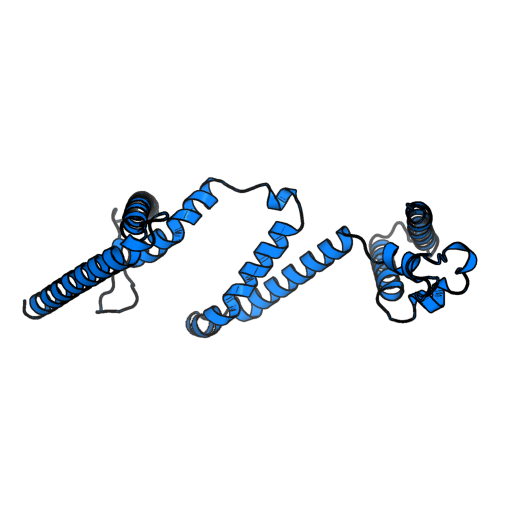TOM 1548 C CA . GLY A 1 189 ? -34.063 -15.988 9.905 1.00 89.19 189 GLY A CA 1
ATOM 1549 C C . GLY A 1 189 ? -33.609 -15.246 8.639 1.00 89.19 189 GLY A C 1
ATOM 1550 O O . GLY A 1 189 ? -33.659 -15.833 7.562 1.00 89.19 189 GLY A O 1
ATOM 1551 N N . TYR A 1 190 ? -33.094 -14.012 8.743 1.00 91.12 190 TYR A N 1
ATOM 1552 C CA . TYR A 1 190 ? -32.635 -13.221 7.590 1.00 91.12 190 TYR A CA 1
ATOM 1553 C C . TYR A 1 190 ? -31.171 -12.767 7.748 1.00 91.12 190 TYR A C 1
ATOM 1555 O O . TYR A 1 190 ? -30.908 -11.648 8.206 1.00 91.12 190 TYR A O 1
ATOM 1563 N N . PRO A 1 191 ? -30.188 -13.597 7.347 1.00 88.00 191 PRO A N 1
ATOM 1564 C CA . PRO A 1 191 ? -28.772 -13.323 7.603 1.00 88.00 191 PRO A CA 1
ATOM 1565 C C . PRO A 1 191 ? -28.246 -12.087 6.858 1.00 88.00 191 PRO A C 1
ATOM 1567 O O . PRO A 1 191 ? -27.494 -11.309 7.436 1.00 88.00 191 PRO A O 1
ATOM 1570 N N . MET A 1 192 ? -28.669 -11.853 5.610 1.00 91.62 192 MET A N 1
ATOM 1571 C CA . MET A 1 192 ? -28.200 -10.704 4.815 1.00 91.62 192 MET A CA 1
ATOM 1572 C C . MET A 1 192 ? -28.753 -9.368 5.321 1.00 91.62 192 MET A C 1
ATOM 1574 O O . MET A 1 192 ? -28.036 -8.370 5.343 1.00 91.62 192 MET A O 1
ATOM 1578 N N . VAL A 1 193 ? -30.010 -9.352 5.776 1.00 91.00 193 VAL A N 1
ATOM 1579 C CA . VAL A 1 193 ? -30.633 -8.158 6.372 1.00 91.00 193 VAL A CA 1
ATOM 1580 C C . VAL A 1 193 ? -29.966 -7.840 7.702 1.00 91.00 193 VAL A C 1
ATOM 1582 O O . VAL A 1 193 ? -29.604 -6.693 7.947 1.00 91.00 193 VAL A O 1
ATOM 1585 N N . THR A 1 194 ? -29.737 -8.869 8.522 1.00 90.38 194 THR A N 1
ATOM 1586 C CA . THR A 1 194 ? -28.960 -8.737 9.753 1.00 90.38 194 THR A CA 1
ATOM 1587 C C . THR A 1 194 ? -27.576 -8.175 9.458 1.00 90.38 194 THR A C 1
ATOM 1589 O O . THR A 1 194 ? -27.224 -7.184 10.077 1.00 90.38 194 THR A O 1
ATOM 1592 N N . PHE A 1 195 ? -26.833 -8.725 8.493 1.00 88.56 195 PHE A N 1
ATOM 1593 C CA . PHE A 1 195 ? -25.503 -8.236 8.115 1.00 88.56 195 PHE A CA 1
ATOM 1594 C C . PHE A 1 195 ? -25.505 -6.763 7.690 1.00 88.56 195 PHE A C 1
ATOM 1596 O O . PHE A 1 195 ? -24.659 -5.993 8.142 1.00 88.56 195 PHE A O 1
ATOM 1603 N N . LEU A 1 196 ? -26.454 -6.353 6.844 1.00 91.75 196 LEU A N 1
ATOM 1604 C CA . LEU A 1 196 ? -26.554 -4.967 6.388 1.00 91.75 196 LEU A CA 1
ATOM 1605 C C . LEU A 1 196 ? -26.893 -4.020 7.547 1.00 91.75 196 LEU A C 1
ATOM 1607 O O . LEU A 1 196 ? -26.233 -2.995 7.723 1.00 91.75 196 LEU A O 1
ATOM 1611 N N . LEU A 1 197 ? -27.904 -4.376 8.344 1.00 90.88 197 LEU A N 1
ATOM 1612 C CA . LEU A 1 197 ? -28.386 -3.563 9.457 1.00 90.88 197 LEU A CA 1
ATOM 1613 C C . LEU A 1 197 ? -27.324 -3.428 10.547 1.00 90.88 197 LEU A C 1
ATOM 1615 O O . LEU A 1 197 ? -27.045 -2.318 11.001 1.00 90.88 197 LEU A O 1
ATOM 1619 N N . THR A 1 198 ? -26.706 -4.543 10.946 1.00 88.25 198 THR A N 1
ATOM 1620 C CA . THR A 1 198 ? -25.625 -4.518 11.927 1.00 88.25 198 THR A CA 1
ATOM 1621 C C . THR A 1 198 ? -24.484 -3.660 11.404 1.00 88.25 198 THR A C 1
ATOM 1623 O O . THR A 1 198 ? -24.039 -2.780 12.140 1.00 88.25 198 THR A O 1
ATOM 1626 N N . SER A 1 199 ? -24.044 -3.853 10.150 1.00 89.50 199 SER A N 1
ATOM 1627 C CA . SER A 1 199 ? -22.945 -3.088 9.525 1.00 89.50 199 SER A CA 1
ATOM 1628 C C . SER A 1 199 ? -23.206 -1.586 9.517 1.00 89.50 199 SER A C 1
ATOM 1630 O O . SER A 1 199 ? -22.306 -0.809 9.840 1.00 89.50 199 SER A O 1
ATOM 1632 N N . ALA A 1 200 ? -24.436 -1.169 9.212 1.00 91.19 200 ALA A N 1
ATOM 1633 C CA . ALA A 1 200 ? -24.826 0.237 9.230 1.00 91.19 200 ALA A CA 1
ATOM 1634 C C . ALA A 1 200 ? -24.769 0.838 10.646 1.00 91.19 200 ALA A C 1
ATOM 1636 O O . ALA A 1 200 ? -24.159 1.891 10.842 1.00 91.19 200 ALA A O 1
ATOM 1637 N N . ILE A 1 201 ? -25.354 0.152 11.636 1.00 90.75 201 ILE A N 1
ATOM 1638 C CA . ILE A 1 201 ? -25.344 0.590 13.044 1.00 90.75 201 ILE A CA 1
ATOM 1639 C C . ILE A 1 201 ? -23.907 0.701 13.556 1.00 90.75 201 ILE A C 1
ATOM 1641 O O . ILE A 1 201 ? -23.527 1.687 14.184 1.00 90.75 201 ILE A O 1
ATOM 1645 N N . TYR A 1 202 ? -23.088 -0.295 13.252 1.00 89.50 202 TYR A N 1
ATOM 1646 C CA . TYR A 1 202 ? -21.700 -0.338 13.671 1.00 89.50 202 TYR A CA 1
ATOM 1647 C C . TYR A 1 202 ? -20.849 0.767 13.055 1.00 89.50 202 TYR A C 1
ATOM 1649 O O . TYR A 1 202 ? -20.119 1.426 13.789 1.00 89.50 202 TYR A O 1
ATOM 1657 N N . LEU A 1 203 ? -20.965 1.028 11.748 1.00 91.50 203 LEU A N 1
ATOM 1658 C CA . LEU A 1 203 ? -20.238 2.135 11.121 1.00 91.50 203 LEU A CA 1
ATOM 1659 C C . LEU A 1 203 ? -20.608 3.481 11.756 1.00 91.50 203 LEU A C 1
ATOM 1661 O O . LEU A 1 203 ? -19.725 4.310 11.978 1.00 91.50 203 LEU A O 1
ATOM 1665 N N . LEU A 1 204 ? -21.884 3.677 12.103 1.00 92.88 204 LEU A N 1
ATOM 1666 C CA . LEU A 1 204 ? -22.355 4.859 12.831 1.00 92.88 204 LEU A CA 1
ATOM 1667 C C . LEU A 1 204 ? -21.722 4.975 14.222 1.00 92.88 204 LEU A C 1
ATOM 1669 O O . LEU A 1 204 ? -21.206 6.038 14.577 1.00 92.88 204 LEU A O 1
ATOM 1673 N N . ILE A 1 205 ? -21.725 3.889 14.999 1.00 92.31 205 ILE A N 1
ATOM 1674 C CA . ILE A 1 205 ? -21.130 3.870 16.342 1.00 92.31 205 ILE A CA 1
ATOM 1675 C C . ILE A 1 205 ? -19.618 4.103 16.262 1.00 92.31 205 ILE A C 1
ATOM 1677 O O . ILE A 1 205 ? -19.096 4.942 16.993 1.00 92.31 205 ILE A O 1
ATOM 1681 N N . SER A 1 206 ? -18.908 3.427 15.357 1.00 93.38 206 SER A N 1
ATOM 1682 C CA . SER A 1 206 ? -17.463 3.605 15.178 1.00 93.38 206 SER A CA 1
ATOM 1683 C C . SER A 1 206 ? -17.101 5.012 14.712 1.00 93.38 206 SER A C 1
ATOM 1685 O O . SER A 1 206 ? -16.103 5.561 15.174 1.00 93.38 206 SER A O 1
ATOM 1687 N N . TYR A 1 207 ? -17.912 5.632 13.850 1.00 94.00 207 TYR A N 1
ATOM 1688 C CA . TYR A 1 207 ? -17.727 7.036 13.482 1.00 94.00 207 TYR A CA 1
ATOM 1689 C C . TYR A 1 207 ? -17.908 7.964 14.693 1.00 94.00 207 TYR A C 1
ATOM 1691 O O . TYR A 1 207 ? -17.091 8.859 14.917 1.00 94.00 207 TYR A O 1
ATOM 1699 N N . ARG A 1 208 ? -18.926 7.719 15.527 1.00 94.31 208 ARG A N 1
ATOM 1700 C CA . ARG A 1 208 ? -19.132 8.497 16.754 1.00 94.31 208 ARG A CA 1
ATOM 1701 C C . ARG A 1 208 ? -17.983 8.324 17.749 1.00 94.31 208 ARG A C 1
ATOM 1703 O O . ARG A 1 208 ? -17.533 9.308 18.332 1.00 94.31 208 ARG A O 1
ATOM 1710 N N . LEU A 1 209 ? -17.499 7.096 17.929 1.00 92.62 209 LEU A N 1
ATOM 1711 C CA . LEU A 1 209 ? -16.331 6.807 18.762 1.00 92.62 209 LEU A CA 1
ATOM 1712 C C . LEU A 1 209 ? -15.094 7.535 18.237 1.00 92.62 209 LEU A C 1
ATOM 1714 O O . LEU A 1 209 ? -14.421 8.195 19.016 1.00 92.62 209 LEU A O 1
ATOM 1718 N N . PHE A 1 210 ? -14.857 7.526 16.925 1.00 94.00 210 PHE A N 1
ATOM 1719 C CA . PHE A 1 210 ? -13.750 8.256 16.308 1.00 94.00 210 PHE A CA 1
ATOM 1720 C C . PHE A 1 210 ? -13.764 9.762 16.633 1.00 94.00 210 PHE A C 1
ATOM 1722 O O . PHE A 1 210 ? -12.724 10.328 16.982 1.00 94.00 210 PHE A O 1
ATOM 1729 N N . GLU A 1 211 ? -14.927 10.421 16.576 1.00 94.88 211 GLU A N 1
ATOM 1730 C CA . GLU A 1 211 ? -15.054 11.837 16.962 1.00 94.88 211 GLU A CA 1
ATOM 1731 C C . GLU A 1 211 ? -14.749 12.067 18.452 1.00 94.88 211 GLU A C 1
ATOM 1733 O O . GLU A 1 211 ? -14.054 13.025 18.818 1.00 94.88 211 GLU A O 1
ATOM 1738 N N . LEU A 1 212 ? -15.246 11.178 19.316 1.00 93.25 212 LEU A N 1
ATOM 1739 C CA . LEU A 1 212 ? -15.026 11.246 20.760 1.00 93.25 212 LEU A CA 1
ATOM 1740 C C . LEU A 1 212 ? -13.553 11.007 21.111 1.00 93.25 212 LEU A C 1
ATOM 1742 O O . LEU A 1 212 ? -12.975 11.818 21.835 1.00 93.25 212 LEU A O 1
ATOM 1746 N N . THR A 1 213 ? -12.916 9.979 20.545 1.00 91.44 213 THR A N 1
ATOM 1747 C CA . THR A 1 213 ? -11.478 9.710 20.703 1.00 91.44 213 THR A CA 1
ATOM 1748 C C . THR A 1 213 ? -10.650 10.890 20.201 1.00 91.44 213 THR A C 1
ATOM 1750 O O . THR A 1 213 ? -9.688 11.302 20.851 1.00 91.44 213 THR A O 1
ATOM 1753 N N . GLY A 1 214 ? -11.041 11.500 19.077 1.00 90.81 214 GLY A N 1
ATOM 1754 C CA . GLY A 1 214 ? -10.399 12.706 18.554 1.00 90.81 214 GLY A CA 1
ATOM 1755 C C . GLY A 1 214 ? -10.474 13.888 19.524 1.00 90.81 214 GLY A C 1
ATOM 1756 O O . GLY A 1 214 ? -9.465 14.557 19.765 1.00 90.81 214 GLY A O 1
ATOM 1757 N N . THR A 1 215 ? -11.648 14.112 20.115 1.00 90.88 215 THR A N 1
ATOM 1758 C CA . THR A 1 215 ? -11.880 15.162 21.120 1.00 90.88 215 THR A CA 1
ATOM 1759 C C . THR A 1 215 ? -11.063 14.903 22.382 1.00 90.88 215 THR A C 1
ATOM 1761 O O . THR A 1 215 ? -10.364 15.794 22.865 1.00 90.88 215 THR A O 1
ATOM 1764 N N . LEU A 1 216 ? -11.084 13.663 22.869 1.00 87.62 216 LEU A N 1
ATOM 1765 C CA . LEU A 1 216 ? -10.366 13.232 24.061 1.00 87.62 216 LEU A CA 1
ATOM 1766 C C . LEU A 1 216 ? -8.848 13.372 23.888 1.00 87.62 216 LEU A C 1
ATOM 1768 O O . LEU A 1 216 ? -8.168 13.929 24.748 1.00 87.62 216 LEU A O 1
ATOM 1772 N N . LYS A 1 217 ? -8.318 12.952 22.733 1.00 87.94 217 LYS A N 1
ATOM 1773 C CA . LYS A 1 217 ? -6.906 13.120 22.369 1.00 87.94 217 LYS A CA 1
ATOM 1774 C C . LYS A 1 217 ? -6.493 14.590 22.409 1.00 87.94 217 LYS A C 1
ATOM 1776 O O . LYS A 1 217 ? -5.448 14.911 22.964 1.00 87.94 217 LYS A O 1
ATOM 1781 N N . ASN A 1 218 ? -7.300 15.479 21.832 1.00 84.81 218 ASN A N 1
ATOM 1782 C CA . ASN A 1 218 ? -6.998 16.911 21.814 1.00 84.81 218 ASN A CA 1
ATOM 1783 C C . ASN A 1 218 ? -7.080 17.544 23.214 1.00 84.81 218 ASN A C 1
ATOM 1785 O O . ASN A 1 218 ? -6.366 18.510 23.477 1.00 84.81 218 ASN A O 1
ATOM 1789 N N . ALA A 1 219 ? -7.917 17.002 24.105 1.00 83.00 219 ALA A N 1
ATOM 1790 C CA . ALA A 1 219 ? -7.989 17.433 25.498 1.00 83.00 219 ALA A CA 1
ATOM 1791 C C . ALA A 1 219 ? -6.748 17.003 26.303 1.00 83.00 219 ALA A C 1
ATOM 1793 O O . ALA A 1 219 ? -6.187 17.814 27.038 1.00 83.00 219 ALA A O 1
ATOM 1794 N N . PHE A 1 220 ? -6.283 15.757 26.138 1.00 81.44 220 PHE A N 1
ATOM 1795 C CA . PHE A 1 220 ? -5.121 15.237 26.873 1.00 81.44 220 PHE A CA 1
ATOM 1796 C C . PHE A 1 220 ? -3.767 15.671 26.304 1.00 81.44 220 PHE A C 1
ATOM 1798 O O . PHE A 1 220 ? -2.807 15.826 27.059 1.00 81.44 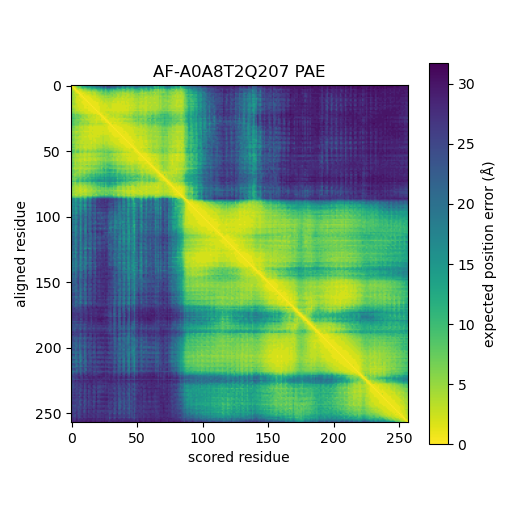220 PHE A O 1
ATOM 1805 N N . VAL A 1 221 ? -3.674 15.877 24.988 1.00 82.31 221 VAL A N 1
ATOM 1806 C CA . VAL A 1 221 ? -2.435 16.249 24.292 1.00 82.31 221 VAL A CA 1
ATOM 1807 C C . VAL A 1 221 ? -2.644 17.585 23.565 1.00 82.31 221 VAL A C 1
ATOM 1809 O O . VAL A 1 221 ? -2.903 17.608 22.357 1.00 82.31 221 VAL A O 1
ATOM 1812 N N . PRO A 1 222 ? -2.561 18.722 24.285 1.00 77.62 222 PRO A N 1
ATOM 1813 C CA . PRO A 1 222 ? -2.715 20.043 23.687 1.00 77.62 222 PRO A CA 1
ATOM 1814 C C . PRO A 1 222 ? -1.545 20.348 22.742 1.00 77.62 222 PRO A C 1
ATOM 1816 O O . PRO A 1 222 ? -0.382 20.330 23.133 1.00 77.62 222 PRO A O 1
ATOM 1819 N N . SER A 1 223 ? -1.851 20.685 21.489 1.00 71.12 223 SER A N 1
ATOM 1820 C CA . SER A 1 223 ? -0.863 20.839 20.407 1.00 71.12 223 SER A CA 1
ATOM 1821 C C . SER A 1 223 ? 0.022 22.088 20.487 1.00 71.12 223 SER A C 1
ATOM 1823 O O . SER A 1 223 ? 1.019 22.170 19.775 1.00 71.12 223 SER A O 1
ATOM 1825 N N . ARG A 1 224 ? -0.338 23.080 21.312 1.00 71.31 224 ARG A N 1
ATOM 1826 C CA . ARG A 1 224 ? 0.363 24.377 21.395 1.00 71.31 224 ARG A CA 1
ATOM 1827 C C . ARG A 1 224 ? 1.025 24.661 22.741 1.00 71.31 224 ARG A C 1
ATOM 1829 O O . ARG A 1 224 ? 1.808 25.599 22.823 1.00 71.31 224 ARG A O 1
ATOM 1836 N N . ASP A 1 225 ? 0.713 23.896 23.786 1.00 77.69 225 ASP A N 1
ATOM 1837 C CA . ASP A 1 225 ? 1.015 24.292 25.166 1.00 77.69 225 ASP A CA 1
ATOM 1838 C C . ASP A 1 225 ? 1.732 23.164 25.928 1.00 77.69 225 ASP A C 1
ATOM 1840 O O . ASP A 1 225 ? 1.166 22.491 26.793 1.00 77.69 225 ASP A O 1
ATOM 1844 N N . ASN A 1 226 ? 3.013 22.952 25.596 1.00 76.69 226 ASN A N 1
ATOM 1845 C CA . ASN A 1 226 ? 3.851 21.885 26.167 1.00 76.69 226 ASN A CA 1
ATOM 1846 C C . ASN A 1 226 ? 3.943 21.943 27.703 1.00 76.69 226 ASN A C 1
ATOM 1848 O O . ASN A 1 226 ? 4.149 20.917 28.346 1.00 76.69 226 ASN A O 1
ATOM 1852 N N . LYS A 1 227 ? 3.745 23.122 28.310 1.00 77.31 227 LYS A N 1
ATOM 1853 C CA . LYS A 1 227 ? 3.761 23.300 29.772 1.00 77.31 227 LYS A CA 1
ATOM 1854 C C . LYS A 1 227 ? 2.573 22.617 30.463 1.00 77.31 227 LYS A C 1
ATOM 1856 O O . LYS A 1 227 ? 2.701 22.165 31.599 1.00 77.31 227 LYS A O 1
ATOM 1861 N N . LYS A 1 228 ? 1.425 22.512 29.782 1.00 81.50 228 LYS A N 1
ATOM 1862 C CA . LYS A 1 228 ? 0.210 21.860 30.306 1.00 81.50 228 LYS A CA 1
ATOM 1863 C C . LYS A 1 228 ? 0.150 20.367 30.006 1.00 81.50 228 LYS A C 1
ATOM 1865 O O . LYS A 1 228 ? -0.632 19.665 30.640 1.00 81.50 228 LYS A O 1
ATOM 1870 N N . LEU A 1 229 ? 0.986 19.879 29.091 1.00 84.00 229 LEU A N 1
ATOM 1871 C CA . LEU A 1 229 ? 1.007 18.476 28.684 1.00 84.00 229 LEU A CA 1
ATOM 1872 C C . LEU A 1 229 ? 1.216 17.537 29.878 1.00 84.00 229 LEU A C 1
ATOM 1874 O O . LEU A 1 229 ? 0.450 16.595 30.043 1.00 84.00 229 LEU A O 1
ATOM 1878 N N . LEU A 1 230 ? 2.196 17.830 30.743 1.00 82.69 230 LEU A N 1
ATOM 1879 C CA . LEU A 1 230 ? 2.485 17.009 31.926 1.00 82.69 230 LEU A CA 1
ATOM 1880 C C . LEU A 1 230 ? 1.285 16.941 32.884 1.00 82.69 230 LEU A C 1
ATOM 1882 O O . LEU A 1 230 ? 0.946 15.869 33.375 1.00 82.69 230 LEU A O 1
ATOM 1886 N N . HIS A 1 231 ? 0.615 18.073 33.113 1.00 84.69 231 HIS A N 1
ATOM 1887 C CA . HIS A 1 231 ? -0.556 18.146 33.987 1.00 84.69 231 HIS A CA 1
ATOM 1888 C C . HIS A 1 231 ? -1.739 17.355 33.418 1.00 84.69 231 HIS A C 1
ATOM 1890 O O . HIS A 1 231 ? -2.386 16.613 34.150 1.00 84.69 231 HIS A O 1
ATOM 1896 N N . MET A 1 232 ? -1.997 17.464 32.112 1.00 85.69 232 MET A N 1
ATOM 1897 C CA . MET A 1 232 ? -3.073 16.711 31.461 1.00 85.69 232 MET A CA 1
ATOM 1898 C C . MET A 1 232 ? -2.783 15.207 31.432 1.00 85.69 232 MET A C 1
ATOM 1900 O O . MET A 1 232 ? -3.688 14.411 31.672 1.00 85.69 232 MET A O 1
ATOM 1904 N N . LEU A 1 233 ? -1.522 14.808 31.236 1.00 83.25 233 LEU A N 1
ATOM 1905 C CA . LEU A 1 233 ? -1.085 13.414 31.364 1.00 83.25 233 LEU A CA 1
ATOM 1906 C C . LEU A 1 233 ? -1.306 12.867 32.779 1.00 83.25 233 LEU A C 1
ATOM 1908 O O . LEU A 1 233 ? -1.815 11.758 32.929 1.00 83.25 233 LEU A O 1
ATOM 1912 N N . LEU A 1 234 ? -0.966 13.646 33.810 1.00 86.94 234 LEU A N 1
ATOM 1913 C CA . LEU A 1 234 ? -1.195 13.269 35.208 1.00 86.94 234 LEU A CA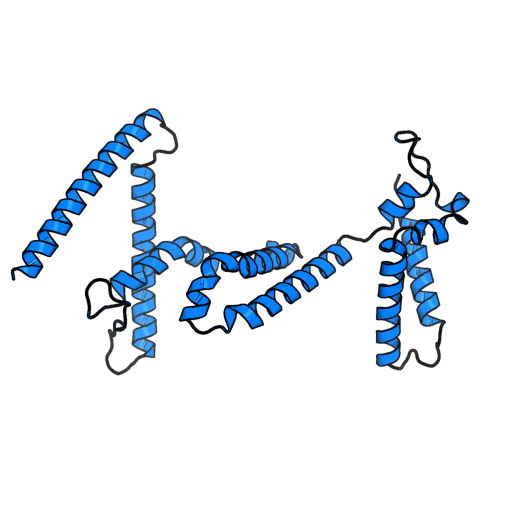 1
ATOM 1914 C C . LEU A 1 234 ? -2.689 13.097 35.505 1.00 86.94 234 LEU A C 1
ATOM 1916 O O . LEU A 1 234 ? -3.082 12.065 36.045 1.00 86.94 234 LEU A O 1
ATOM 1920 N N . ILE A 1 235 ? -3.527 14.055 35.097 1.00 87.81 235 ILE A N 1
ATOM 1921 C CA . ILE A 1 235 ? -4.989 13.969 35.260 1.00 87.81 235 ILE A CA 1
ATOM 1922 C C . ILE A 1 235 ? -5.544 12.740 34.527 1.00 87.81 235 ILE A C 1
ATOM 1924 O O . ILE A 1 235 ? -6.360 12.009 35.086 1.00 87.81 235 ILE A O 1
ATOM 1928 N N . GLY A 1 236 ? -5.078 12.476 33.304 1.00 86.31 236 GLY A N 1
ATOM 1929 C CA . GLY A 1 236 ? -5.480 11.300 32.529 1.00 86.31 236 GLY A CA 1
ATOM 1930 C C . GLY A 1 236 ? -5.084 9.983 33.185 1.00 86.31 236 GLY A C 1
ATOM 1931 O O . GLY A 1 236 ? -5.896 9.064 33.240 1.00 86.31 236 GLY A O 1
ATOM 1932 N N . SER A 1 237 ? -3.875 9.909 33.743 1.00 87.25 237 SER A N 1
ATOM 1933 C CA . SER A 1 237 ? -3.395 8.736 34.481 1.00 87.25 237 SER A CA 1
ATOM 1934 C C . SER A 1 237 ? -4.224 8.477 35.743 1.00 87.25 237 SER A C 1
ATOM 1936 O O . SER A 1 237 ? -4.633 7.345 35.997 1.00 87.25 237 SER A O 1
ATOM 1938 N N . ILE A 1 238 ? -4.557 9.534 36.495 1.00 92.06 238 ILE A N 1
ATOM 1939 C CA . ILE A 1 238 ? -5.423 9.436 37.679 1.00 92.06 238 ILE A CA 1
ATOM 1940 C C . ILE A 1 238 ? -6.817 8.944 37.281 1.00 92.06 238 ILE A C 1
ATOM 1942 O O . ILE A 1 238 ? -7.328 8.002 37.883 1.00 92.06 238 ILE A O 1
ATOM 1946 N N . LEU A 1 239 ? -7.422 9.538 36.247 1.00 90.56 239 LEU A N 1
ATOM 1947 C CA . LEU A 1 239 ? -8.737 9.123 35.756 1.00 90.56 239 LEU A CA 1
ATOM 1948 C C . LEU A 1 239 ? -8.729 7.654 35.311 1.00 90.56 239 LEU A C 1
ATOM 1950 O O . LEU A 1 239 ? -9.632 6.899 35.667 1.00 90.56 239 LEU A O 1
ATOM 1954 N N . PHE A 1 240 ? -7.697 7.237 34.575 1.00 89.56 240 PHE A N 1
ATOM 1955 C CA . PHE A 1 240 ? -7.524 5.851 34.148 1.00 89.56 240 PHE A CA 1
ATOM 1956 C C . PHE A 1 240 ? -7.420 4.897 35.343 1.00 89.56 240 PHE A C 1
ATOM 1958 O O . PHE A 1 240 ? -8.096 3.871 35.364 1.00 89.56 240 PHE A O 1
ATOM 1965 N N . PHE A 1 241 ? -6.633 5.249 36.362 1.00 94.25 241 PHE A N 1
ATOM 1966 C CA . PHE A 1 241 ? -6.492 4.444 37.574 1.00 94.25 241 PHE A CA 1
ATOM 1967 C C . PHE A 1 241 ? -7.819 4.307 38.336 1.00 94.25 241 PHE A C 1
ATOM 1969 O O . PHE A 1 241 ? -8.186 3.204 38.739 1.00 94.25 241 PHE A O 1
ATOM 1976 N N . VAL A 1 242 ? -8.583 5.395 38.471 1.00 94.75 242 VAL A N 1
ATOM 1977 C CA . VAL A 1 242 ? -9.913 5.371 39.106 1.00 94.75 242 VAL A CA 1
ATOM 1978 C C . VAL A 1 242 ? -10.878 4.470 38.333 1.00 94.75 242 VAL A C 1
ATOM 1980 O O . VAL A 1 242 ? -11.548 3.628 38.932 1.00 94.75 242 VAL A O 1
ATOM 1983 N N . LEU A 1 243 ? -10.922 4.596 37.004 1.00 92.31 243 LEU A N 1
ATOM 1984 C CA . LEU A 1 243 ? -11.762 3.747 36.154 1.00 92.31 243 LEU A CA 1
ATOM 1985 C C . LEU A 1 243 ? -11.344 2.272 36.221 1.00 92.31 243 LEU A C 1
ATOM 1987 O O . LEU A 1 243 ? -12.204 1.392 36.236 1.00 92.31 243 LEU A O 1
ATOM 1991 N N . TYR A 1 244 ? -10.044 1.993 36.304 1.00 91.44 244 TYR A N 1
ATOM 1992 C CA . TYR A 1 244 ? -9.519 0.638 36.462 1.00 91.44 244 TYR A CA 1
ATOM 1993 C C . TYR A 1 244 ? -9.945 0.007 37.794 1.00 91.44 244 TYR A C 1
ATOM 1995 O O . TYR A 1 244 ? -10.406 -1.138 37.815 1.00 91.44 244 TYR A O 1
ATOM 2003 N N . LEU A 1 245 ? -9.849 0.755 38.897 1.00 93.69 245 LEU A N 1
ATOM 2004 C CA . LEU A 1 245 ? -10.324 0.299 40.206 1.00 93.69 245 LEU A CA 1
ATOM 2005 C C . LEU A 1 245 ? -11.832 0.042 40.196 1.00 93.69 245 LEU A C 1
ATOM 2007 O O . LEU A 1 245 ? -12.281 -0.992 40.688 1.00 93.69 245 LEU A O 1
ATOM 2011 N N . PHE A 1 246 ? -12.605 0.944 39.592 1.00 93.25 246 PHE A N 1
ATOM 2012 C CA . PHE A 1 246 ? -14.050 0.783 39.459 1.00 93.25 246 PHE A CA 1
ATOM 2013 C C . PHE A 1 246 ? -14.422 -0.454 38.628 1.00 93.25 246 PHE A C 1
ATOM 2015 O O . PHE A 1 246 ? -15.268 -1.243 39.040 1.00 93.25 246 PHE A O 1
ATOM 2022 N N . SER A 1 247 ? -13.750 -0.673 37.495 1.00 88.94 247 SER A N 1
ATOM 2023 C CA . SER A 1 247 ? -13.928 -1.873 36.668 1.00 88.94 247 SER A CA 1
ATOM 2024 C C . SER A 1 247 ? -13.597 -3.153 37.445 1.00 88.94 247 SER A C 1
ATOM 2026 O O . SER A 1 247 ? -14.370 -4.108 37.439 1.00 88.94 247 SER A O 1
ATOM 2028 N N . SER A 1 248 ? -12.489 -3.147 38.190 1.00 87.69 248 SER A N 1
ATOM 2029 C CA . SER A 1 248 ? -12.080 -4.281 39.027 1.00 87.69 248 SER A CA 1
ATOM 2030 C C . SER A 1 248 ? -13.119 -4.587 40.109 1.00 87.69 248 SER A C 1
ATOM 2032 O O . SER A 1 248 ? -13.450 -5.748 40.335 1.00 87.69 248 SER A O 1
ATOM 2034 N N . LEU A 1 249 ? -13.686 -3.549 40.732 1.00 91.31 249 LEU A N 1
ATOM 2035 C CA . LEU A 1 249 ? -14.762 -3.689 41.709 1.00 91.31 249 LEU A CA 1
ATOM 2036 C C . LEU A 1 249 ? -16.022 -4.302 41.082 1.00 91.31 249 LEU A C 1
ATOM 2038 O O . LEU A 1 249 ? -16.598 -5.220 41.660 1.00 91.31 249 LEU A O 1
ATOM 2042 N N . LEU A 1 250 ? -16.431 -3.835 39.898 1.00 88.06 250 LEU A N 1
ATOM 2043 C CA . LEU A 1 250 ? -17.579 -4.397 39.180 1.00 88.06 250 LEU A CA 1
ATOM 2044 C C . LEU A 1 250 ? -17.384 -5.880 38.848 1.00 88.06 250 LEU A C 1
ATOM 2046 O O . LEU A 1 250 ? -18.323 -6.659 38.995 1.00 88.06 250 LEU A O 1
ATOM 2050 N N . ILE A 1 251 ? -16.176 -6.278 38.439 1.00 84.06 251 ILE A N 1
ATOM 2051 C CA . ILE A 1 251 ? -15.856 -7.686 38.166 1.00 84.06 251 ILE A CA 1
ATOM 2052 C C . ILE A 1 251 ? -15.961 -8.519 39.446 1.00 84.06 251 ILE A C 1
ATOM 2054 O O . ILE A 1 251 ? -16.568 -9.586 39.417 1.00 84.06 251 ILE A O 1
ATOM 2058 N N . ILE A 1 252 ? -15.421 -8.030 40.568 1.00 86.12 252 ILE A N 1
ATOM 2059 C CA . ILE A 1 252 ? -15.509 -8.727 41.860 1.00 86.12 252 ILE A CA 1
ATOM 2060 C C . ILE A 1 252 ? -16.973 -8.901 42.279 1.00 86.12 252 ILE A C 1
ATOM 2062 O O . ILE A 1 252 ? -17.368 -9.997 42.662 1.00 86.12 252 ILE A O 1
ATOM 2066 N N . ILE A 1 253 ? -17.794 -7.851 42.165 1.00 83.75 253 ILE A N 1
ATOM 2067 C CA . ILE A 1 253 ? -19.225 -7.920 42.496 1.00 83.75 253 ILE A CA 1
ATOM 2068 C C . ILE A 1 253 ? -19.935 -8.952 41.611 1.00 83.75 253 ILE A C 1
ATOM 2070 O O . ILE A 1 253 ? -20.661 -9.794 42.131 1.00 83.75 253 ILE A O 1
ATOM 2074 N N . ALA A 1 254 ? -19.686 -8.930 40.300 1.00 78.69 254 ALA A N 1
ATOM 2075 C CA . ALA A 1 254 ? -20.302 -9.852 39.347 1.00 78.69 254 ALA A CA 1
ATOM 2076 C C . ALA A 1 254 ? -19.868 -11.321 39.521 1.00 78.69 254 ALA A C 1
ATOM 2078 O O . ALA A 1 254 ? -20.548 -12.212 39.028 1.00 78.69 254 ALA A O 1
ATOM 2079 N N . GLN A 1 255 ? -18.735 -11.588 40.180 1.00 73.75 255 GLN A N 1
ATOM 2080 C CA . GLN A 1 255 ? -18.297 -12.947 40.522 1.00 73.75 255 GLN A CA 1
ATOM 2081 C C . GLN A 1 255 ? -18.922 -13.472 41.821 1.00 73.75 255 GLN A C 1
ATOM 2083 O O . GLN A 1 255 ? -18.934 -14.682 42.039 1.00 73.75 255 GLN A O 1
ATOM 2088 N N . VAL A 1 256 ? -19.389 -12.575 42.695 1.00 73.50 256 VAL A N 1
ATOM 2089 C CA . VAL A 1 256 ? -20.005 -12.914 43.988 1.00 73.50 256 VAL A CA 1
ATOM 2090 C C . VAL A 1 256 ? -21.532 -13.059 43.874 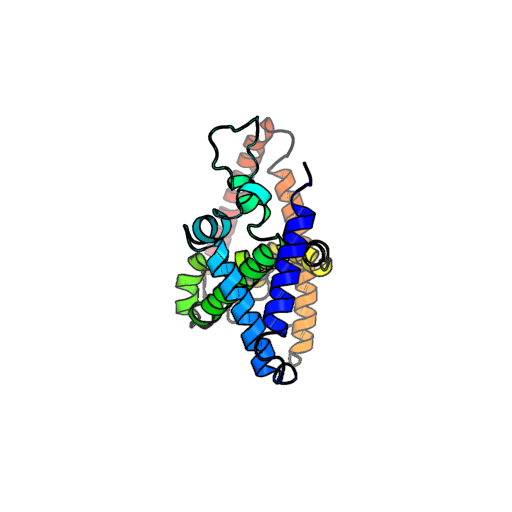1.00 73.50 256 VAL A C 1
ATOM 2092 O O . VAL A 1 256 ? -22.129 -13.740 44.707 1.00 73.50 256 VAL A O 1
ATOM 2095 N N . SER A 1 257 ? -22.156 -12.446 42.860 1.00 51.84 257 SER A N 1
ATOM 2096 C CA . SER A 1 257 ? -23.584 -12.574 42.511 1.00 51.84 257 SER A CA 1
ATOM 2097 C C . SER A 1 257 ? -23.876 -13.768 41.608 1.00 51.84 257 SER A C 1
ATOM 2099 O O . SER A 1 257 ? -24.888 -14.456 41.858 1.00 51.84 257 SER A O 1
#

Organism: Ceratopteris richardii (NCBI:txid49495)

Radius of gyration: 31.56 Å; Cα contacts (8 Å, |Δi|>4): 135; chains: 1; bounding box: 74×47×88 Å

Sequence (257 aa):
MLYYICPMHTLFTVMVYIALGIFNKYNEVGSVMAIKFLSCFAVVIAMWEVPGVFDAFWSPFGWLVGYKDPRKPNLPLLHEWHFRSGFDRVTVKSCVVVSCLSVGYLWYEHVYKLDKLNYNKVHPYTSWIPLTVYIGFRNCTQSLRQHSLTLFAWLGKITLETYIGQLHIWLRTGIPNGQPQLLLSLVPGYPMVTFLLTSAIYLLISYRLFELTGTLKNAFVPSRDNKKLLHMLLIGSILFFVLYLFSSLLIIIAQVS

Solvent-accessible surface area (backbone atoms only — not comparable to full-atom values): 14726 Å² total; per-residue (Å²): 135,77,78,63,56,64,62,50,56,50,50,58,49,50,51,51,52,51,61,54,60,56,69,48,92,45,63,86,39,66,69,56,44,52,50,50,53,53,47,53,51,50,49,53,46,46,40,72,69,39,87,65,44,40,56,66,69,46,53,85,45,37,89,79,60,38,49,76,49,86,91,50,74,88,56,61,44,51,48,61,44,51,62,69,70,46,84,52,78,63,57,57,40,51,52,50,48,55,48,33,51,50,53,46,49,52,44,42,69,71,44,67,70,43,57,71,73,62,27,63,72,48,40,85,81,51,54,63,52,62,52,49,30,49,53,50,58,38,62,64,40,70,67,58,58,70,61,76,61,65,66,58,56,53,50,56,73,34,41,66,42,39,65,56,40,47,61,73,74,38,35,42,50,97,46,91,93,47,77,62,79,44,72,73,74,83,44,86,97,37,68,67,60,26,51,53,52,52,50,53,55,48,54,53,50,21,49,52,47,44,54,48,54,52,52,51,48,49,66,42,53,47,93,84,44,72,82,52,30,61,57,33,46,50,53,50,52,53,53,50,50,52,51,49,52,52,51,53,49,52,52,54,52,66,74,75,107

InterPro domains:
  IPR012419 Cas1p, 10 TM acyl transferase domain [PF07779] (95-229)

Foldseek 3Di:
DCVQPVVLVVVVVVLVVVLCPVPVVCCVPPVSVVVSVVVSVVVLCCCQVPPPNVCVVCVVVLVPQFDQDPVCNPDDRCVVVSVVNPDDLLVVLVVLLVVLVVQVVVCCVPAVPDDPVSNVVCCVVCVVSPVVSVVSVCPSDPVSVPDDDVVVVVCVLLVVLLVVCCCVPFFDDPDVVDDTDHGDAPDPPDVVVRVVVVVVVSVVVSVVVSVVVVVLCCQQCPPPCPVCNVVSVVVVVVVVVVVVVVVVVVVVVVVVD